Protein AF-0000000081800412 (afdb_homodimer)

Nearest PDB structures (foldseek):
  5f6z-assembly1_D  TM=9.166E-01  e=3.872E-12  Sander vitreus
  5ez2-assembly1_A  TM=9.003E-01  e=2.531E-12  Sander vitreus
  1gka-assembly1_B  TM=9.012E-01  e=3.301E-12  Homarus gammarus
  7o2y-assembly1_AAA  TM=8.993E-01  e=5.326E-12  Sander vitreus
  7yx1-assembly1_A  TM=9.149E-01  e=6.947E-12  Sander

pLDDT: mean 88.37, std 19.04, range [24.28, 98.94]

Sequence (368 aa):
MKWSVLVLLGLLAAAKAEITAGICPEWTNVETFDIPSYLGRWYEMARLPVAFELGISCVTVDYGPLSDTMITVTNNGDLGNGIVTVEGTGTATNVTGQLMINLNGEDVGLYNVIDTDYVTYACVYTCEQLGDLKDETAWAFSRTTSYDPETRDKVEAAYTKFGIDVTKFHITPQGGDCVYAPLPMKWSVLVLLGLLAAAKAEITAGICPEWTNVETFDIPSYLGRWYEMARLPVAFELGISCVTVDYGPLSDTMITVTNNGDLGNGIVTVEGTGTATNVTGQLMINLNGEDVGLYNVIDTDYVTYACVYTCEQLGDLKDETAWAFSRTTSYDPETRDKVEAAYTKFGIDVTKFHITPQGGDCVYAPLP

Organism: Hyalella azteca (NCBI:txid294128)

Structure (mmCIF, N/CA/C/O backbone):
data_AF-0000000081800412-model_v1
#
loop_
_entity.id
_entity.type
_entity.pdbx_description
1 polymer 'Apolipoprotein D-like'
#
loop_
_atom_site.group_PDB
_atom_site.id
_atom_site.type_symbol
_atom_site.label_atom_id
_atom_site.label_alt_id
_atom_site.label_comp_id
_atom_site.label_asym_id
_atom_site.label_entity_id
_atom_site.label_seq_id
_atom_site.pdbx_PDB_ins_code
_atom_site.Cartn_x
_atom_site.Cartn_y
_atom_site.Cartn_z
_atom_site.occupancy
_atom_site.B_iso_or_equiv
_atom_site.auth_seq_id
_atom_site.auth_comp_id
_atom_site.auth_asym_id
_atom_site.auth_atom_id
_atom_site.pdbx_PDB_model_num
ATOM 1 N N . MET A 1 1 ? -27.609 -23.125 34.781 1 27.45 1 MET A N 1
ATOM 2 C CA . MET A 1 1 ? -26.266 -22.578 34.812 1 27.45 1 MET A CA 1
ATOM 3 C C . MET A 1 1 ? -25.781 -22.234 33.438 1 27.45 1 MET A C 1
ATOM 5 O O . MET A 1 1 ? -25.422 -23.109 32.656 1 27.45 1 MET A O 1
ATOM 9 N N . LYS A 1 2 ? -26.516 -21.281 32.656 1 33.69 2 LYS A N 1
ATOM 10 C CA . LYS A 1 2 ? -26.594 -20.812 31.281 1 33.69 2 LYS A CA 1
ATOM 11 C C . LYS A 1 2 ? -25.25 -20.219 30.828 1 33.69 2 LYS A C 1
ATOM 13 O O . LYS A 1 2 ? -24.875 -19.125 31.25 1 33.69 2 LYS A O 1
ATOM 18 N N . TRP A 1 3 ? -24.125 -21.109 30.797 1 31 3 TRP A N 1
ATOM 19 C CA . TRP A 1 3 ? -22.766 -20.672 30.5 1 31 3 TRP A CA 1
ATOM 20 C C . TRP A 1 3 ? -22.719 -19.953 29.141 1 31 3 TRP A C 1
ATOM 22 O O . TRP A 1 3 ? -23.062 -20.547 28.109 1 31 3 TRP A O 1
ATOM 32 N N . SER A 1 4 ? -22.984 -18.672 29.125 1 28.88 4 SER A N 1
ATOM 33 C CA . SER A 1 4 ? -22.953 -17.781 27.969 1 28.88 4 SER A CA 1
ATOM 34 C C . SER A 1 4 ? -21.578 -17.797 27.297 1 28.88 4 SER A C 1
ATOM 36 O O . SER A 1 4 ? -20.578 -17.438 27.906 1 28.88 4 SER A O 1
ATOM 38 N N . VAL A 1 5 ? -21.312 -18.781 26.406 1 26.22 5 VAL A N 1
ATOM 39 C CA . VAL A 1 5 ? -20.125 -18.875 25.578 1 26.22 5 VAL A CA 1
ATOM 40 C C . VAL A 1 5 ? -19.922 -17.562 24.812 1 26.22 5 VAL A C 1
ATOM 42 O O . VAL A 1 5 ? -20.75 -17.203 23.969 1 26.22 5 VAL A O 1
ATOM 45 N N . LEU A 1 6 ? -19.422 -16.547 25.5 1 25.14 6 LEU A N 1
ATOM 46 C CA . LEU A 1 6 ? -19 -15.32 24.828 1 25.14 6 LEU A CA 1
ATOM 47 C C . LEU A 1 6 ? -17.984 -15.633 23.719 1 25.14 6 LEU A C 1
ATOM 49 O O . LEU A 1 6 ? -16.875 -16.078 24 1 25.14 6 LEU A O 1
ATOM 53 N N . VAL A 1 7 ? -18.406 -16.125 22.609 1 24.94 7 VAL A N 1
ATOM 54 C CA . VAL A 1 7 ? -17.594 -16.297 21.406 1 24.94 7 VAL A CA 1
ATOM 55 C C . VAL A 1 7 ? -16.922 -14.984 21.047 1 24.94 7 VAL A C 1
ATOM 57 O O . VAL A 1 7 ? -17.578 -14.023 20.656 1 24.94 7 VAL A O 1
ATOM 60 N N . LEU A 1 8 ? -15.906 -14.586 21.797 1 24.47 8 LEU A N 1
ATOM 61 C CA . LEU A 1 8 ? -15.023 -13.492 21.406 1 24.47 8 LEU A CA 1
ATOM 62 C C . LEU A 1 8 ? -14.453 -13.742 20 1 24.47 8 LEU A C 1
ATOM 64 O O . LEU A 1 8 ? -13.617 -14.625 19.812 1 24.47 8 LEU A O 1
ATOM 68 N N . LEU A 1 9 ? -15.297 -13.688 19.016 1 26.19 9 LEU A N 1
ATOM 69 C CA . LEU A 1 9 ? -14.836 -13.641 17.625 1 26.19 9 LEU A CA 1
ATOM 70 C C . LEU A 1 9 ? -13.688 -12.656 17.469 1 26.19 9 LEU A C 1
ATOM 72 O O . LEU A 1 9 ? -13.875 -11.445 17.625 1 26.19 9 LEU A O 1
ATOM 76 N N . GLY A 1 10 ? -12.57 -12.984 17.938 1 25.86 10 GLY A N 1
ATOM 77 C CA . GLY A 1 10 ? -11.336 -12.25 17.688 1 25.86 10 GLY A CA 1
ATOM 78 C C . GLY A 1 10 ? -11.227 -11.75 16.25 1 25.86 10 GLY A C 1
ATOM 79 O O . GLY A 1 10 ? -11.266 -12.539 15.312 1 25.86 10 GLY A O 1
ATOM 80 N N . LEU A 1 11 ? -11.789 -10.602 15.961 1 28.7 11 LEU A N 1
ATOM 81 C CA . LEU A 1 11 ? -11.625 -9.805 14.75 1 28.7 11 LEU A CA 1
ATOM 82 C C . LEU A 1 11 ? -10.164 -9.758 14.32 1 28.7 11 LEU A C 1
ATOM 84 O O . LEU A 1 11 ? -9.328 -9.172 15.016 1 28.7 11 LEU A O 1
ATOM 88 N N . LEU A 1 12 ? -9.656 -10.789 13.906 1 29.08 12 LEU A N 1
ATOM 89 C CA . LEU A 1 12 ? -8.383 -10.734 13.203 1 29.08 12 LEU A CA 1
ATOM 90 C C . LEU A 1 12 ? -8.289 -9.484 12.344 1 29.08 12 LEU A C 1
ATOM 92 O O . LEU A 1 12 ? -9.023 -9.344 11.367 1 29.08 12 LEU A O 1
ATOM 96 N N . ALA A 1 13 ? -8.039 -8.312 12.969 1 31.7 13 ALA A N 1
ATOM 97 C CA . ALA A 1 13 ? -7.766 -6.996 12.406 1 31.7 13 ALA A CA 1
ATOM 98 C C . ALA A 1 13 ? -6.672 -7.07 11.344 1 31.7 13 ALA A C 1
ATOM 100 O O . ALA A 1 13 ? -5.492 -7.23 11.672 1 31.7 13 ALA A O 1
ATOM 101 N N . ALA A 1 14 ? -6.766 -7.828 10.312 1 34.88 14 ALA A N 1
ATOM 102 C CA . ALA A 1 14 ? -5.891 -7.582 9.172 1 34.88 14 ALA A CA 1
ATOM 103 C C . ALA A 1 14 ? -5.637 -6.09 8.984 1 34.88 14 ALA A C 1
ATOM 105 O O . ALA A 1 14 ? -6.578 -5.293 8.945 1 34.88 14 ALA A O 1
ATOM 106 N N . ALA A 1 15 ? -4.527 -5.59 9.352 1 41.09 15 ALA A N 1
ATOM 107 C CA . ALA A 1 15 ? -4.016 -4.223 9.32 1 41.09 15 ALA A CA 1
ATOM 108 C C . ALA A 1 15 ? -4.293 -3.562 7.973 1 41.09 15 ALA A C 1
ATOM 110 O O . ALA A 1 15 ? -3.406 -3.479 7.117 1 41.09 15 ALA A O 1
ATOM 111 N N . LYS A 1 16 ? -5.191 -4.105 7.09 1 45.03 16 LYS A N 1
ATOM 112 C CA . LYS A 1 16 ? -5.559 -3.43 5.848 1 45.03 16 LYS A CA 1
ATOM 113 C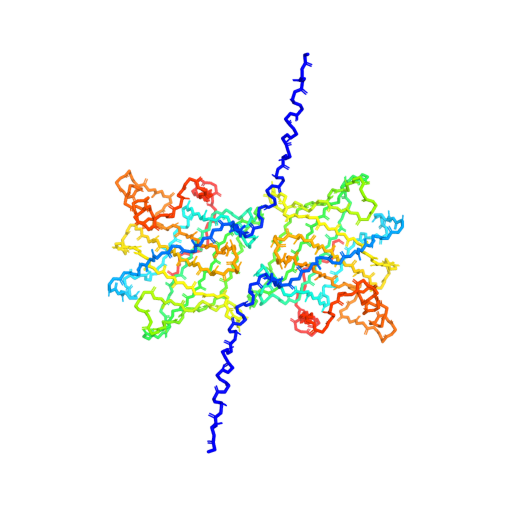 C . LYS A 1 16 ? -5.867 -1.955 6.094 1 45.03 16 LYS A C 1
ATOM 115 O O . LYS A 1 16 ? -6.109 -1.548 7.23 1 45.03 16 LYS A O 1
ATOM 120 N N . ALA A 1 17 ? -5.816 -1.168 5.082 1 53.44 17 ALA A N 1
ATOM 121 C CA . ALA A 1 17 ? -6.453 0.147 5.078 1 53.44 17 ALA A CA 1
ATOM 122 C C . ALA A 1 17 ? -7.664 0.174 6.008 1 53.44 17 ALA A C 1
ATOM 124 O O . ALA A 1 17 ? -8.461 -0.768 6.031 1 53.44 17 ALA A O 1
ATOM 125 N N . GLU A 1 18 ? -7.633 0.922 7.133 1 65.75 18 GLU A N 1
ATOM 126 C CA . GLU A 1 18 ? -8.703 0.83 8.125 1 65.75 18 GLU A CA 1
ATOM 127 C C . GLU A 1 18 ? -10.039 1.262 7.531 1 65.75 18 GLU A C 1
ATOM 129 O O . GLU A 1 18 ? -10.391 2.443 7.566 1 65.75 18 GLU A O 1
ATOM 134 N N . ILE A 1 19 ? -10.445 0.534 6.535 1 80.44 19 ILE A N 1
ATOM 135 C CA . ILE A 1 19 ? -11.859 0.677 6.215 1 80.44 19 ILE A CA 1
ATOM 136 C C . ILE A 1 19 ? -12.711 0.251 7.41 1 80.44 19 ILE A C 1
ATOM 138 O O . ILE A 1 19 ? -12.57 -0.864 7.914 1 80.44 19 ILE A O 1
ATOM 142 N N . THR A 1 20 ? -13.406 1.158 7.938 1 87.5 20 THR A N 1
ATOM 143 C CA . THR A 1 20 ? -14.195 0.91 9.141 1 87.5 20 THR A CA 1
ATOM 144 C C . THR A 1 20 ? -15.656 1.312 8.914 1 87.5 20 THR A C 1
ATOM 146 O O . THR A 1 20 ? -15.969 2.035 7.969 1 87.5 20 THR A O 1
ATOM 149 N N . ALA A 1 21 ? -16.531 0.748 9.742 1 89.19 21 ALA A N 1
ATOM 150 C CA . ALA A 1 21 ? -17.922 1.154 9.688 1 89.19 21 ALA A CA 1
ATOM 151 C C . ALA A 1 21 ? -18.094 2.611 10.109 1 89.19 21 ALA A C 1
ATOM 153 O O . ALA A 1 21 ? -17.375 3.094 10.992 1 89.19 21 ALA A O 1
ATOM 154 N N . GLY A 1 22 ? -18.984 3.238 9.438 1 93.38 22 GLY A N 1
ATOM 155 C CA . GLY A 1 22 ? -19.312 4.594 9.852 1 93.38 22 GLY A CA 1
ATOM 156 C C . GLY A 1 22 ? -19.375 5.57 8.688 1 93.38 22 GLY A C 1
ATOM 157 O O . GLY A 1 22 ? -19.25 5.172 7.531 1 93.38 22 GLY A O 1
ATOM 158 N N . ILE A 1 23 ? -19.641 6.836 9.031 1 95.5 23 ILE A N 1
ATOM 159 C CA . ILE A 1 23 ? -19.766 7.922 8.07 1 95.5 23 ILE A CA 1
ATOM 160 C C . ILE A 1 23 ? -18.562 8.867 8.203 1 95.5 23 ILE A C 1
ATOM 162 O O . ILE A 1 23 ? -18.141 9.18 9.32 1 95.5 23 ILE A O 1
ATOM 166 N N . CYS A 1 24 ? -18.016 9.258 7.102 1 97.31 24 CYS A N 1
ATOM 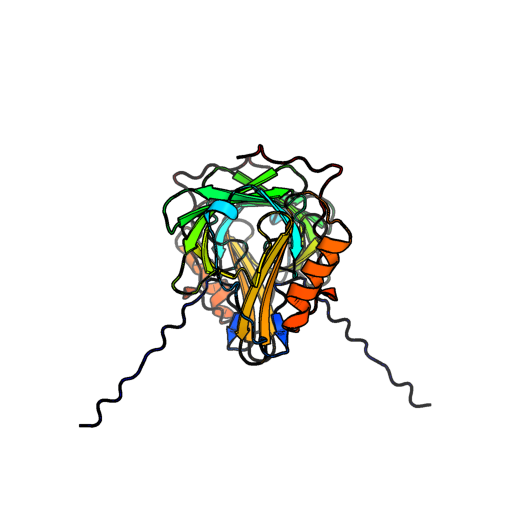167 C CA . CYS A 1 24 ? -16.938 10.242 7.133 1 97.31 24 CYS A CA 1
ATOM 168 C C . CYS A 1 24 ? -17.359 11.484 7.91 1 97.31 24 CYS A C 1
ATOM 170 O O . CYS A 1 24 ? -18.484 11.977 7.738 1 97.31 24 CYS A O 1
ATOM 172 N N . PRO A 1 25 ? -16.484 11.961 8.75 1 97.56 25 PRO A N 1
ATOM 173 C CA . PRO A 1 25 ? -16.812 13.234 9.398 1 97.56 25 PRO A CA 1
ATOM 174 C C . PRO A 1 25 ? -16.734 14.422 8.438 1 97.56 25 PRO A C 1
ATOM 176 O O . PRO A 1 25 ? -16.156 14.312 7.359 1 97.56 25 PRO A O 1
ATOM 179 N N . GLU A 1 26 ? -17.438 15.477 8.883 1 97.62 26 GLU A N 1
ATOM 180 C CA . GLU A 1 26 ? -17.156 16.75 8.227 1 97.62 26 GLU A CA 1
ATOM 181 C C . GLU A 1 26 ? -15.844 17.344 8.727 1 97.62 26 GLU A C 1
ATOM 183 O O . GLU A 1 26 ? -15.547 17.297 9.922 1 97.62 26 GLU A O 1
ATOM 188 N N . TRP A 1 27 ? -15.055 17.781 7.766 1 98.38 27 TRP A N 1
ATOM 189 C CA . TRP A 1 27 ? -13.82 18.469 8.141 1 98.38 27 TRP A CA 1
ATOM 190 C C . TRP A 1 27 ? -13.562 19.672 7.238 1 98.38 27 TRP A C 1
ATOM 192 O O . TRP A 1 27 ? -14.227 19.828 6.211 1 98.38 27 TRP A O 1
ATOM 202 N N . THR A 1 28 ? -12.711 20.531 7.652 1 98.38 28 THR A N 1
ATOM 203 C CA . THR A 1 28 ? -12.258 21.641 6.832 1 98.38 28 THR A CA 1
ATOM 204 C C . THR A 1 28 ? -10.734 21.656 6.742 1 98.38 28 THR A C 1
ATOM 206 O O . THR A 1 28 ? -10.047 21.219 7.664 1 98.38 28 THR A O 1
ATOM 209 N N . ASN A 1 29 ? -10.258 22.125 5.621 1 98.75 29 ASN A N 1
ATOM 210 C CA . ASN A 1 29 ? -8.836 22.406 5.469 1 98.75 29 ASN A CA 1
ATOM 211 C C . ASN A 1 29 ? -8.453 23.734 6.113 1 98.75 29 ASN A C 1
ATOM 213 O O . ASN A 1 29 ? -9.312 24.469 6.586 1 98.75 29 ASN A O 1
ATOM 217 N N . VAL A 1 30 ? -7.156 23.953 6.188 1 98.62 30 VAL A N 1
ATOM 218 C CA . VAL A 1 30 ? -6.668 25.266 6.598 1 98.62 30 VAL A CA 1
ATOM 219 C C . VAL A 1 30 ? -7.32 26.344 5.738 1 98.62 30 VAL A C 1
ATOM 221 O O . VAL A 1 30 ? -7.617 26.125 4.562 1 98.62 30 VAL A O 1
ATOM 224 N N . GLU A 1 31 ? -7.508 27.531 6.285 1 96.94 31 GLU A N 1
ATOM 225 C CA . GLU A 1 31 ? -8.148 28.641 5.582 1 96.94 31 GLU A CA 1
ATOM 226 C C . GLU A 1 31 ? -7.25 29.188 4.48 1 96.94 31 GLU A C 1
ATOM 228 O O . GLU A 1 31 ? -7.738 29.625 3.438 1 96.94 31 GLU A O 1
ATOM 233 N N . THR A 1 32 ? -6.031 29.203 4.789 1 96.94 32 THR A N 1
ATOM 234 C CA . THR A 1 32 ? -4.988 29.594 3.844 1 96.94 32 THR A CA 1
ATOM 235 C C . THR A 1 32 ? -3.873 28.547 3.816 1 96.94 32 THR A C 1
ATOM 237 O O . THR A 1 32 ? -3.568 27.938 4.84 1 96.94 32 THR A O 1
ATOM 240 N N . PHE A 1 33 ? -3.361 28.406 2.625 1 97.5 33 PHE A N 1
ATOM 241 C CA . PHE A 1 33 ? -2.26 27.453 2.492 1 97.5 33 PHE A CA 1
ATOM 242 C C . PHE A 1 33 ? -1.081 28.094 1.77 1 97.5 33 PHE A C 1
ATOM 244 O O . PHE A 1 33 ? -1.184 28.453 0.592 1 97.5 33 PHE A O 1
ATOM 251 N N . ASP A 1 34 ? -0.043 28.188 2.477 1 97 34 ASP A N 1
ATOM 252 C CA . ASP A 1 34 ? 1.185 28.781 1.953 1 97 34 ASP A CA 1
ATOM 253 C C . ASP A 1 34 ? 2.18 27.703 1.537 1 97 34 ASP A C 1
ATOM 255 O O . ASP A 1 34 ? 2.963 27.219 2.359 1 97 34 ASP A O 1
ATOM 259 N N . ILE A 1 35 ? 2.271 27.391 0.257 1 97 35 ILE A N 1
ATOM 260 C CA . ILE A 1 35 ? 3.068 26.281 -0.251 1 97 35 ILE A CA 1
ATOM 261 C C . ILE A 1 35 ? 4.543 26.516 0.073 1 97 35 ILE A C 1
ATOM 263 O O . ILE A 1 35 ? 5.211 25.625 0.611 1 97 35 ILE A O 1
ATOM 267 N N . PRO A 1 36 ? 5.055 27.688 -0.11 1 97 36 PRO A N 1
ATOM 268 C CA . PRO A 1 36 ? 6.473 27.891 0.192 1 97 36 PRO A CA 1
ATOM 269 C C . PRO A 1 36 ? 6.82 27.562 1.644 1 97 36 PRO A C 1
ATOM 271 O O . PRO A 1 36 ? 7.852 26.938 1.91 1 97 36 PRO A O 1
ATOM 274 N N . SER A 1 37 ? 5.984 27.953 2.57 1 97.75 37 SER A N 1
ATOM 275 C CA . SER A 1 37 ? 6.25 27.688 3.98 1 97.75 37 SER A CA 1
ATOM 276 C C . SER A 1 37 ? 6.105 26.219 4.309 1 97.75 37 SER A C 1
ATOM 278 O O . SER A 1 37 ? 6.57 25.75 5.352 1 97.75 37 SER A O 1
ATOM 280 N N . TYR A 1 38 ? 5.422 25.5 3.432 1 98.19 38 TYR A N 1
ATOM 281 C CA . TYR A 1 38 ? 5.133 24.078 3.66 1 98.19 38 TYR A CA 1
ATOM 282 C C . TYR A 1 38 ? 6.266 23.203 3.148 1 98.19 38 TYR A C 1
ATOM 284 O O . TYR A 1 38 ? 6.391 22.047 3.549 1 98.19 38 TYR A O 1
ATOM 292 N N . LEU A 1 39 ? 7.133 23.703 2.287 1 98.31 39 LEU A N 1
ATOM 293 C CA . LEU A 1 39 ? 8.211 22.953 1.659 1 98.31 39 LEU A CA 1
ATOM 294 C C . LEU A 1 39 ? 9.234 22.5 2.697 1 98.31 39 LEU A C 1
ATOM 296 O O . LEU A 1 39 ? 9.227 22.984 3.832 1 98.31 39 LEU A O 1
ATOM 300 N N . GLY A 1 40 ? 10.055 21.578 2.252 1 98.38 40 GLY A N 1
ATOM 301 C CA . GLY A 1 40 ? 11.055 21 3.133 1 98.38 40 GLY A CA 1
ATOM 302 C C . GLY A 1 40 ? 10.672 19.625 3.666 1 98.38 40 GLY A C 1
ATOM 303 O O . GLY A 1 40 ? 9.742 19 3.154 1 98.38 40 GLY A O 1
ATOM 304 N N . ARG A 1 41 ? 11.445 19.125 4.629 1 98.62 41 ARG A N 1
ATOM 305 C CA . ARG A 1 41 ? 11.25 17.781 5.16 1 98.62 41 ARG A CA 1
ATOM 306 C C . ARG A 1 41 ? 10.242 17.797 6.305 1 98.62 41 ARG A C 1
ATOM 308 O O . ARG A 1 41 ? 10.297 18.656 7.184 1 98.62 41 ARG A O 1
ATOM 315 N N . TRP A 1 42 ? 9.422 16.859 6.266 1 98.81 42 TRP A N 1
ATOM 316 C CA . TRP A 1 42 ? 8.547 16.5 7.371 1 98.81 42 TRP A CA 1
ATOM 317 C C . TRP A 1 42 ? 8.812 15.062 7.82 1 98.81 42 TRP A C 1
ATOM 319 O O . TRP A 1 42 ? 8.961 14.164 6.988 1 98.81 42 TRP A O 1
ATOM 329 N N . TYR A 1 43 ? 8.891 14.859 9.125 1 98.69 43 TYR A N 1
ATOM 330 C CA . TYR A 1 43 ? 8.938 13.523 9.719 1 98.69 43 TYR A CA 1
ATOM 331 C C . TYR A 1 43 ? 7.535 13.039 10.07 1 98.69 43 TYR A C 1
ATOM 333 O O . TYR A 1 43 ? 6.77 13.742 10.734 1 98.69 43 TYR A O 1
ATOM 341 N N . GLU A 1 44 ? 7.227 11.836 9.562 1 98.69 44 GLU A N 1
ATOM 342 C CA . GLU A 1 44 ? 5.945 11.25 9.953 1 98.69 44 GLU A CA 1
ATOM 343 C C . GLU A 1 44 ? 5.977 10.773 11.398 1 98.69 44 GLU A C 1
ATOM 345 O O . GLU A 1 44 ? 6.77 9.898 11.758 1 98.69 44 GLU A O 1
ATOM 350 N N . MET A 1 45 ? 5.059 11.32 12.195 1 98.56 45 MET A N 1
ATOM 351 C CA . MET A 1 45 ? 5.043 10.969 13.617 1 98.56 45 MET A CA 1
ATOM 352 C C . MET A 1 45 ? 4.016 9.875 13.898 1 98.56 45 MET A C 1
ATOM 354 O O . MET A 1 45 ? 4.215 9.039 14.781 1 98.56 45 MET A O 1
ATOM 358 N N . ALA A 1 46 ? 2.988 9.961 13.211 1 97.94 46 ALA A N 1
ATOM 359 C CA . ALA A 1 46 ? 1.897 9 13.383 1 97.94 46 ALA A CA 1
ATOM 360 C C . ALA A 1 46 ? 0.984 8.977 12.164 1 97.94 46 ALA A C 1
ATOM 362 O O . ALA A 1 46 ? 0.988 9.914 11.359 1 97.94 46 ALA A O 1
ATOM 363 N N . ARG A 1 47 ? 0.226 7.891 12.055 1 96.69 47 ARG A N 1
ATOM 364 C CA . ARG A 1 47 ? -0.753 7.75 10.977 1 96.69 47 ARG A CA 1
ATOM 365 C C . ARG A 1 47 ? -1.895 6.828 11.398 1 96.69 47 ARG A C 1
ATOM 367 O O . ARG A 1 47 ? -1.728 5.984 12.281 1 96.69 47 ARG A O 1
ATOM 374 N N . LEU A 1 48 ? -3.047 7.062 10.75 1 94.88 48 LEU A N 1
ATOM 375 C CA . LEU A 1 48 ? -3.963 5.93 10.719 1 94.88 48 LEU A CA 1
ATOM 376 C C . LEU A 1 48 ? -3.377 4.773 9.914 1 94.88 48 LEU A C 1
ATOM 378 O O . LEU A 1 48 ? -2.764 4.988 8.867 1 94.88 48 LEU A O 1
ATOM 382 N N . PRO A 1 49 ? -3.568 3.521 10.398 1 88.44 49 PRO A N 1
ATOM 383 C CA . PRO A 1 49 ? -2.961 2.396 9.68 1 88.44 49 PRO A CA 1
ATOM 384 C C . PRO A 1 49 ? -3.412 2.307 8.227 1 88.44 49 PRO A C 1
ATOM 386 O O . PRO A 1 49 ? -4.605 2.432 7.938 1 88.44 49 PRO A O 1
ATOM 389 N N . VAL A 1 50 ? -2.412 2.148 7.328 1 86 50 VAL A N 1
ATOM 390 C CA . VAL A 1 50 ? -2.645 1.904 5.91 1 86 50 VAL A CA 1
ATOM 391 C C . VAL A 1 50 ? -1.809 0.713 5.445 1 86 50 VAL A C 1
ATOM 393 O O . VAL A 1 50 ? -0.678 0.526 5.902 1 86 50 VAL A O 1
ATOM 396 N N . ALA A 1 51 ? -2.32 -0.008 4.477 1 78.56 51 ALA A N 1
ATOM 397 C CA . ALA A 1 51 ? -1.669 -1.233 4.023 1 78.56 51 ALA A CA 1
ATOM 398 C C . ALA A 1 51 ? -0.325 -0.929 3.367 1 78.56 51 ALA A C 1
ATOM 400 O O . ALA A 1 51 ? 0.618 -1.718 3.475 1 78.56 51 ALA A O 1
ATOM 401 N N . PHE A 1 52 ? -0.154 0.259 2.758 1 83 52 PHE A N 1
ATOM 402 C CA . PHE A 1 52 ? 1.019 0.546 1.94 1 83 52 PHE A CA 1
ATOM 403 C C . PHE A 1 52 ? 2.168 1.057 2.801 1 83 52 PHE A C 1
ATOM 405 O O . PHE A 1 52 ? 3.281 1.246 2.311 1 83 52 PHE A O 1
ATOM 412 N N . GLU A 1 53 ? 1.938 1.23 4.07 1 88.06 53 GLU A N 1
ATOM 413 C CA . GLU A 1 53 ? 3.014 1.709 4.934 1 88.06 53 GLU A CA 1
ATOM 414 C C . GLU A 1 53 ? 3.242 0.761 6.109 1 88.06 53 GLU A C 1
ATOM 416 O O . GLU A 1 53 ? 3.906 1.121 7.082 1 88.06 53 GLU A O 1
ATOM 421 N N . LEU A 1 54 ? 2.676 -0.432 5.996 1 81.06 54 LEU A N 1
ATOM 422 C CA . LEU A 1 54 ? 2.844 -1.411 7.066 1 81.06 54 LEU A CA 1
ATOM 423 C C . LEU A 1 54 ? 4.312 -1.771 7.246 1 81.06 54 LEU A C 1
ATOM 425 O O . LEU A 1 54 ? 5.008 -2.068 6.273 1 81.06 54 LEU A O 1
ATOM 429 N N . GLY A 1 55 ? 4.734 -1.62 8.508 1 80.81 55 GLY A N 1
ATOM 430 C CA . GLY A 1 55 ? 6.078 -2.062 8.852 1 80.81 55 GLY A CA 1
ATOM 431 C C . GLY A 1 55 ? 7.148 -1.059 8.477 1 80.81 55 GLY A C 1
ATOM 432 O O . GLY A 1 55 ? 8.344 -1.331 8.625 1 80.81 55 GLY A O 1
ATOM 433 N N . ILE A 1 56 ? 6.766 0.076 7.973 1 87.06 56 ILE A N 1
ATOM 434 C CA . ILE A 1 56 ? 7.754 1.055 7.527 1 87.06 56 ILE A CA 1
ATOM 435 C C . ILE A 1 56 ? 8.102 1.997 8.68 1 87.06 56 ILE A C 1
ATOM 437 O O . ILE A 1 56 ? 7.211 2.498 9.367 1 87.06 56 ILE A O 1
ATOM 441 N N . SER A 1 57 ? 9.359 2.166 8.945 1 91.56 57 SER A N 1
ATOM 442 C CA . SER A 1 57 ? 9.883 3.068 9.969 1 91.56 57 SER A CA 1
ATOM 443 C C . SER A 1 57 ? 10.68 4.211 9.344 1 91.56 57 SER A C 1
ATOM 445 O O . SER A 1 57 ? 10.898 4.23 8.133 1 91.56 57 SER A O 1
ATOM 447 N N . CYS A 1 58 ? 11.031 5.211 10.18 1 96.81 58 CYS A N 1
ATOM 448 C CA . CYS A 1 58 ? 11.906 6.305 9.781 1 96.81 58 CYS A CA 1
ATOM 449 C C . CYS A 1 58 ? 11.328 7.055 8.578 1 96.81 58 CYS A C 1
ATOM 451 O O . CYS A 1 58 ? 12.062 7.438 7.672 1 96.81 58 CYS A O 1
ATOM 453 N N . VAL A 1 59 ? 10.023 7.227 8.547 1 96.56 59 VAL A N 1
ATOM 454 C CA . VAL A 1 59 ? 9.328 7.773 7.387 1 96.56 59 VAL A CA 1
ATOM 455 C C . VAL A 1 59 ? 9.492 9.289 7.352 1 96.56 59 VAL A C 1
ATOM 457 O O . VAL A 1 59 ? 9.273 9.969 8.359 1 96.56 59 VAL A O 1
ATOM 460 N N . THR A 1 60 ? 9.938 9.797 6.242 1 98.06 60 THR A N 1
ATOM 461 C CA . THR A 1 60 ? 9.977 11.227 5.965 1 98.06 60 THR A CA 1
ATOM 462 C C . THR A 1 60 ? 9.32 11.539 4.625 1 98.06 60 THR A C 1
ATOM 464 O O . THR A 1 60 ? 9.211 10.664 3.766 1 98.06 60 THR A O 1
ATOM 467 N N . VAL A 1 61 ? 8.906 12.766 4.5 1 97.94 61 VAL A N 1
ATOM 468 C CA . VAL A 1 61 ? 8.5 13.305 3.203 1 97.94 61 VAL A CA 1
ATOM 469 C C . VAL A 1 61 ? 9.18 14.648 2.959 1 97.94 61 VAL A C 1
ATOM 471 O O . VAL A 1 61 ? 9.148 15.531 3.82 1 97.94 61 VAL A O 1
ATOM 474 N N . ASP A 1 62 ? 9.781 14.75 1.864 1 98.25 62 ASP A N 1
ATOM 475 C CA . ASP A 1 62 ? 10.406 16 1.439 1 98.25 62 ASP A CA 1
ATOM 476 C C . ASP A 1 62 ? 9.609 16.656 0.317 1 98.25 62 ASP A C 1
ATOM 478 O O . ASP A 1 62 ? 9.445 16.078 -0.757 1 98.25 62 ASP A O 1
ATOM 482 N N . TYR A 1 63 ? 9.172 17.812 0.609 1 98.31 63 TYR A N 1
ATOM 483 C CA . TYR A 1 63 ? 8.492 18.609 -0.411 1 98.31 63 TYR A CA 1
ATOM 484 C C . TYR A 1 63 ? 9.438 19.656 -1.002 1 98.31 63 TYR A C 1
ATOM 486 O O . TYR A 1 63 ? 10.117 20.375 -0.267 1 98.31 63 TYR A O 1
ATOM 494 N N . GLY A 1 64 ? 9.477 19.656 -2.3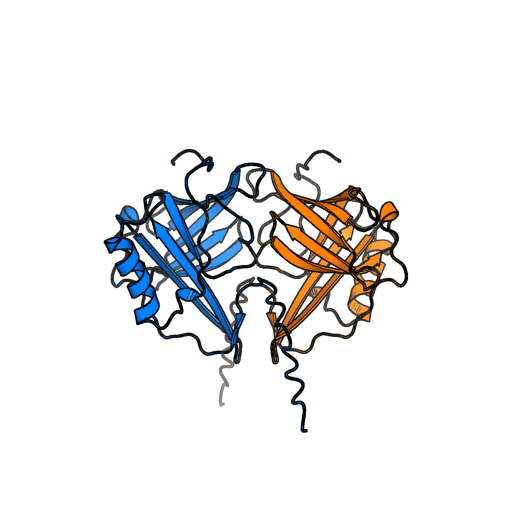12 1 98.19 64 GLY A N 1
ATOM 495 C CA . GLY A 1 64 ? 10.273 20.641 -3.027 1 98.19 64 GLY A CA 1
ATOM 496 C C . GLY A 1 64 ? 9.477 21.453 -4.031 1 98.19 64 GLY A C 1
ATOM 497 O O . GLY A 1 64 ? 8.367 21.062 -4.41 1 98.19 64 GLY A O 1
ATOM 498 N N . PRO A 1 65 ? 10.109 22.578 -4.477 1 97.38 65 PRO A N 1
ATOM 499 C CA . PRO A 1 65 ? 9.406 23.422 -5.449 1 97.38 65 PRO A CA 1
ATOM 500 C C . PRO A 1 65 ? 9.43 22.844 -6.855 1 97.38 65 PRO A C 1
ATOM 502 O O . PRO A 1 65 ? 10.422 22.219 -7.258 1 97.38 65 PRO A O 1
ATOM 505 N N . LEU A 1 66 ? 8.328 22.953 -7.578 1 97.5 66 LEU A N 1
ATOM 506 C CA . LEU A 1 66 ? 8.25 22.578 -8.984 1 97.5 66 LEU A CA 1
ATOM 507 C C . LEU A 1 66 ? 7.602 23.703 -9.805 1 97.5 66 LEU A C 1
ATOM 509 O O . LEU A 1 66 ? 8.141 24.109 -10.828 1 97.5 66 LEU A O 1
ATOM 513 N N . SER A 1 67 ? 6.48 24.219 -9.438 1 97.06 67 SER A N 1
ATOM 514 C CA . SER A 1 67 ? 5.777 25.391 -9.969 1 97.06 67 SER A CA 1
ATOM 515 C C . SER A 1 67 ? 4.945 26.062 -8.883 1 97.06 67 SER A C 1
ATOM 517 O O . SER A 1 67 ? 5.062 25.734 -7.699 1 97.06 67 SER A O 1
ATOM 519 N N . ASP A 1 68 ? 4.129 27.031 -9.328 1 95 68 ASP A N 1
ATOM 520 C CA . ASP A 1 68 ? 3.295 27.734 -8.352 1 95 68 ASP A CA 1
ATOM 521 C C . ASP A 1 68 ? 2.229 26.812 -7.773 1 95 68 ASP A C 1
ATOM 523 O O . ASP A 1 68 ? 1.75 27.016 -6.656 1 95 68 ASP A O 1
ATOM 527 N N . THR A 1 69 ? 1.896 25.797 -8.523 1 95.44 69 THR A N 1
ATOM 528 C CA . THR A 1 69 ? 0.777 24.969 -8.086 1 95.44 69 THR A CA 1
ATOM 529 C C . THR A 1 69 ? 1.214 23.516 -7.922 1 95.44 69 THR A C 1
ATOM 531 O O . THR A 1 69 ? 0.394 22.656 -7.617 1 95.44 69 THR A O 1
ATOM 534 N N . MET A 1 70 ? 2.508 23.297 -8.18 1 97.75 70 MET A N 1
ATOM 535 C CA . MET A 1 70 ? 2.988 21.922 -8.102 1 97.75 70 MET A CA 1
ATOM 536 C C . MET A 1 70 ? 4.238 21.828 -7.23 1 97.75 70 MET A C 1
ATOM 538 O O . MET A 1 70 ? 5.07 22.734 -7.234 1 97.75 70 MET A O 1
ATOM 542 N N . ILE A 1 71 ? 4.363 20.75 -6.516 1 98.5 71 ILE A N 1
ATOM 543 C CA . ILE A 1 71 ? 5.539 20.484 -5.699 1 98.5 71 ILE A CA 1
ATOM 544 C C . ILE A 1 71 ? 6.066 19.094 -5.988 1 98.5 71 ILE A C 1
ATOM 546 O O . ILE A 1 71 ? 5.324 18.219 -6.469 1 98.5 71 ILE A O 1
ATOM 550 N N . THR A 1 72 ? 7.367 18.891 -5.793 1 97.5 72 THR A N 1
ATOM 551 C CA . THR A 1 72 ? 7.898 17.531 -5.777 1 97.5 72 THR A CA 1
ATOM 552 C C . THR A 1 72 ? 7.652 16.875 -4.422 1 97.5 72 THR A C 1
ATOM 554 O O . THR A 1 72 ? 7.633 17.547 -3.391 1 97.5 72 THR A O 1
ATOM 557 N N . VAL A 1 73 ? 7.371 15.609 -4.445 1 96.19 73 VAL A N 1
ATOM 558 C CA . VAL A 1 73 ? 7.168 14.805 -3.248 1 96.19 73 VAL A CA 1
ATOM 559 C C . VAL A 1 73 ? 8.156 13.633 -3.236 1 96.19 73 VAL A C 1
ATOM 561 O O . VAL A 1 73 ? 8.133 12.789 -4.129 1 96.19 73 VAL A O 1
ATOM 564 N N . THR A 1 74 ? 9.031 13.586 -2.268 1 94.69 74 THR A N 1
ATOM 565 C CA . THR A 1 74 ? 9.961 12.477 -2.082 1 94.69 74 THR A CA 1
ATOM 566 C C . THR A 1 74 ? 9.719 11.789 -0.738 1 94.69 74 THR A C 1
ATOM 568 O O . THR A 1 74 ? 10.047 12.344 0.313 1 94.69 74 THR A O 1
ATOM 571 N N . ASN A 1 75 ? 9.141 10.578 -0.833 1 93.25 75 ASN A N 1
ATOM 572 C CA . ASN A 1 75 ? 8.906 9.773 0.364 1 93.25 75 ASN A CA 1
ATOM 573 C C . ASN A 1 75 ? 10.078 8.836 0.65 1 93.25 75 ASN A C 1
ATOM 575 O O . ASN A 1 75 ? 10.609 8.203 -0.263 1 93.25 75 ASN A O 1
ATOM 579 N N . ASN A 1 76 ? 10.438 8.828 1.915 1 93.19 76 ASN A N 1
ATOM 580 C CA . ASN A 1 76 ? 11.484 7.906 2.355 1 93.19 76 ASN A CA 1
ATOM 581 C C . ASN A 1 76 ? 11.031 7.078 3.555 1 93.19 76 ASN A C 1
ATOM 583 O O . ASN A 1 76 ? 10.203 7.535 4.352 1 93.19 76 ASN A O 1
ATOM 587 N N . GLY A 1 77 ? 11.547 5.906 3.625 1 92.44 77 GLY A N 1
ATOM 588 C CA . GLY A 1 77 ? 11.312 5.035 4.766 1 92.44 77 GLY A CA 1
ATOM 589 C C . GLY A 1 77 ? 12.305 3.893 4.863 1 92.44 77 GLY A C 1
ATOM 590 O O . GLY A 1 77 ? 13.25 3.822 4.078 1 92.44 77 GLY A O 1
ATOM 591 N N . ASP A 1 78 ? 12.094 3.176 5.898 1 89.75 78 ASP A N 1
ATOM 592 C CA . ASP A 1 78 ? 12.953 2.021 6.148 1 89.75 78 ASP A CA 1
ATOM 593 C C . ASP A 1 78 ? 12.125 0.766 6.406 1 89.75 78 ASP A C 1
ATOM 595 O O . ASP A 1 78 ? 11.312 0.729 7.336 1 89.75 78 ASP A O 1
ATOM 599 N N . LEU A 1 79 ? 12.375 -0.264 5.543 1 81.44 79 LEU A N 1
ATOM 600 C CA . LEU A 1 79 ? 11.68 -1.541 5.695 1 81.44 79 LEU A CA 1
ATOM 601 C C . LEU A 1 79 ? 12.594 -2.58 6.332 1 81.44 79 LEU A C 1
ATOM 603 O O . LEU A 1 79 ? 12.398 -3.783 6.145 1 81.44 79 LEU A O 1
ATOM 607 N N . GLY A 1 80 ? 13.68 -2.121 6.941 1 79.44 80 GLY A N 1
ATOM 608 C CA . GLY A 1 80 ? 14.57 -3.016 7.664 1 79.44 80 GLY A CA 1
ATOM 609 C C . GLY A 1 80 ? 15.875 -3.275 6.934 1 79.44 80 GLY A C 1
ATOM 610 O O . GLY A 1 80 ? 16.812 -3.828 7.508 1 79.44 80 GLY A O 1
ATOM 611 N N . ASN A 1 81 ? 15.953 -2.957 5.645 1 80.19 81 ASN A N 1
ATOM 612 C CA . ASN A 1 81 ? 17.156 -3.248 4.867 1 80.19 81 ASN A CA 1
ATOM 613 C C . ASN A 1 81 ? 17.672 -2.006 4.145 1 80.19 81 ASN A C 1
ATOM 615 O O . ASN A 1 81 ? 18.219 -2.104 3.047 1 80.19 81 ASN A O 1
ATOM 619 N N . GLY A 1 82 ? 17.391 -0.88 4.723 1 82 82 GLY A N 1
ATOM 620 C CA . GLY A 1 82 ? 17.859 0.37 4.152 1 82 82 GLY A CA 1
ATOM 621 C C . GLY A 1 82 ? 16.75 1.281 3.688 1 82 82 GLY A C 1
ATOM 622 O O . GLY A 1 82 ? 15.562 0.956 3.848 1 82 82 GLY A O 1
ATOM 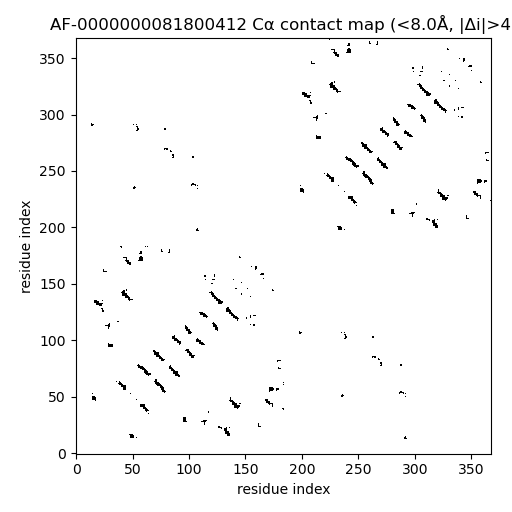623 N N . ILE A 1 83 ? 17.172 2.373 3.178 1 86.19 83 ILE A N 1
ATOM 624 C CA . ILE A 1 83 ? 16.25 3.428 2.791 1 86.19 83 ILE A CA 1
ATOM 625 C C . ILE A 1 83 ? 15.539 3.045 1.491 1 86.19 83 ILE A C 1
ATOM 627 O O . ILE A 1 83 ? 16.188 2.574 0.548 1 86.19 83 ILE A O 1
ATOM 631 N N . VAL A 1 84 ? 14.289 3.178 1.528 1 83 84 VAL A N 1
ATOM 632 C CA . VAL A 1 84 ? 13.469 3.088 0.323 1 83 84 VAL A CA 1
ATOM 633 C C . VAL A 1 84 ? 12.891 4.461 -0.011 1 83 84 VAL A C 1
ATOM 635 O O . VAL A 1 84 ? 12.445 5.188 0.881 1 83 84 VAL A O 1
ATOM 638 N N . THR A 1 85 ? 12.953 4.793 -1.298 1 88.69 85 THR A N 1
ATOM 639 C CA . THR A 1 85 ? 12.508 6.113 -1.735 1 88.69 85 THR A CA 1
ATOM 640 C C . THR A 1 85 ? 11.445 5.992 -2.818 1 88.69 85 THR A C 1
ATOM 642 O O . THR A 1 85 ? 11.555 5.164 -3.723 1 88.69 85 THR A O 1
ATOM 645 N N . VAL A 1 86 ? 10.422 6.789 -2.697 1 86.19 86 VAL A N 1
ATOM 646 C CA . VAL A 1 86 ? 9.383 6.93 -3.711 1 86.19 86 VAL A CA 1
ATOM 647 C C . VAL A 1 86 ? 9.219 8.398 -4.086 1 86.19 86 VAL A C 1
ATOM 649 O O . VAL A 1 86 ? 9.039 9.258 -3.215 1 86.19 86 VAL A O 1
ATOM 652 N N . GLU A 1 87 ? 9.25 8.617 -5.387 1 90.12 87 GLU A N 1
ATOM 653 C CA . GLU A 1 87 ? 9.18 9.992 -5.855 1 90.12 87 GLU A CA 1
ATOM 654 C C . GLU A 1 87 ? 7.891 10.25 -6.629 1 90.12 87 GLU A C 1
ATOM 656 O O . GLU A 1 87 ? 7.332 9.336 -7.238 1 90.12 87 GLU A O 1
ATOM 661 N N . GLY A 1 88 ? 7.504 11.562 -6.574 1 92.56 88 GLY A N 1
ATOM 662 C CA . GLY A 1 88 ? 6.32 12 -7.293 1 92.56 88 GLY A CA 1
ATOM 663 C C . GLY A 1 88 ? 6.09 13.492 -7.223 1 92.56 88 GLY A C 1
ATOM 664 O O . GLY A 1 88 ? 7.043 14.273 -7.16 1 92.56 88 GLY A O 1
ATOM 665 N N . THR A 1 89 ? 4.773 13.797 -7.367 1 96.56 89 THR A N 1
ATOM 666 C CA . THR A 1 89 ? 4.402 15.211 -7.344 1 96.56 89 THR A CA 1
ATOM 667 C C . THR A 1 89 ? 3.09 15.414 -6.594 1 96.56 89 THR A C 1
ATOM 669 O O . THR A 1 89 ? 2.352 14.453 -6.352 1 96.56 89 THR A O 1
ATOM 672 N N . GLY A 1 90 ? 2.924 16.578 -6.105 1 97.62 90 GLY A N 1
ATOM 673 C CA . GLY A 1 90 ? 1.66 17.094 -5.602 1 97.62 90 GLY A CA 1
ATOM 674 C C . GLY A 1 90 ? 1.161 18.297 -6.367 1 97.62 90 GLY A C 1
ATOM 675 O O . GLY A 1 90 ? 1.921 19.234 -6.625 1 97.62 90 GLY A O 1
ATOM 676 N N . THR A 1 91 ? -0.076 18.25 -6.77 1 98.19 91 THR A N 1
ATOM 677 C CA . THR A 1 91 ? -0.664 19.359 -7.512 1 98.19 91 THR A CA 1
ATOM 678 C C . THR A 1 91 ? -1.812 19.984 -6.727 1 98.19 91 THR A C 1
ATOM 680 O O . THR A 1 91 ? -2.742 19.297 -6.316 1 98.19 91 THR A O 1
ATOM 683 N N . ALA A 1 92 ? -1.694 21.281 -6.562 1 97.88 92 ALA A N 1
ATOM 684 C CA . ALA A 1 92 ? -2.779 22 -5.887 1 97.88 92 ALA A CA 1
ATOM 685 C C . ALA A 1 92 ? -4.086 21.859 -6.66 1 97.88 92 ALA A C 1
ATOM 687 O O . ALA A 1 92 ? -4.102 21.938 -7.891 1 97.88 92 ALA A O 1
ATOM 688 N N . THR A 1 93 ? -5.148 21.578 -5.898 1 97.69 93 THR A N 1
ATOM 689 C CA . THR A 1 93 ? -6.473 21.531 -6.508 1 97.69 93 THR A CA 1
ATOM 690 C C . THR A 1 93 ? -7.191 22.859 -6.34 1 97.69 93 THR A C 1
ATOM 692 O O . THR A 1 93 ? -6.562 23.875 -6.043 1 97.69 93 THR A O 1
ATOM 695 N N . ASN A 1 94 ? -8.5 22.859 -6.621 1 97.06 94 ASN A N 1
ATOM 696 C CA . ASN A 1 94 ? -9.305 24.062 -6.43 1 97.06 94 ASN A CA 1
ATOM 697 C C . ASN A 1 94 ? -9.719 24.234 -4.973 1 97.06 94 ASN A C 1
ATOM 699 O O . ASN A 1 94 ? -10.273 25.266 -4.602 1 97.06 94 ASN A O 1
ATOM 703 N N . VAL A 1 95 ? -9.438 23.312 -4.137 1 97.38 95 VAL A N 1
ATOM 704 C CA . VAL A 1 95 ? -9.719 23.375 -2.707 1 97.38 95 VAL A CA 1
ATOM 705 C C . VAL A 1 95 ? -8.469 23.812 -1.951 1 97.38 95 VAL A C 1
ATOM 707 O O . VAL A 1 95 ? -7.406 23.203 -2.1 1 97.38 95 VAL A O 1
ATOM 710 N N . THR A 1 96 ? -8.586 24.875 -1.124 1 97.94 96 THR A N 1
ATOM 711 C CA . THR A 1 96 ? -7.445 25.391 -0.366 1 97.94 96 THR A CA 1
ATOM 712 C C . THR A 1 96 ? -6.867 24.297 0.529 1 97.94 96 THR A C 1
ATOM 714 O O . THR A 1 96 ? -7.609 23.594 1.229 1 97.94 96 THR A O 1
ATOM 717 N N . GLY A 1 97 ? -5.543 24.141 0.473 1 98.06 97 GLY A N 1
ATOM 718 C CA . GLY A 1 97 ? -4.867 23.188 1.339 1 98.06 97 GLY A CA 1
ATOM 719 C C . GLY A 1 97 ? -4.941 21.75 0.828 1 98.06 97 GLY A C 1
ATOM 720 O O . GLY A 1 97 ? -4.586 20.812 1.541 1 98.06 97 GLY A O 1
ATOM 721 N N . GLN A 1 98 ? -5.465 21.609 -0.417 1 98.38 98 GLN A N 1
ATOM 722 C CA . GLN A 1 98 ? -5.617 20.281 -0.989 1 98.38 98 GLN A CA 1
ATOM 723 C C . GLN A 1 98 ? -4.652 20.062 -2.15 1 98.38 98 GLN A C 1
ATOM 725 O O . GLN A 1 98 ? -4.48 20.953 -2.992 1 98.38 98 GLN A O 1
ATOM 730 N N . LEU A 1 99 ? -3.969 18.938 -2.129 1 98 99 LEU A N 1
ATOM 731 C CA . LEU A 1 99 ? -3.119 18.5 -3.23 1 98 99 LEU A CA 1
ATOM 732 C C . LEU A 1 99 ? -3.594 17.172 -3.785 1 98 99 LEU A C 1
ATOM 734 O O . LEU A 1 99 ? -4.176 16.359 -3.057 1 98 99 LEU A O 1
ATOM 738 N N . MET A 1 100 ? -3.414 16.969 -5.086 1 97.5 100 MET A N 1
ATOM 739 C CA . MET A 1 100 ? -3.445 15.641 -5.684 1 97.5 100 MET A CA 1
ATOM 740 C C . MET A 1 100 ? -2.043 15.039 -5.75 1 97.5 100 MET A C 1
ATOM 742 O O . MET A 1 100 ? -1.152 15.609 -6.383 1 97.5 100 MET A O 1
ATOM 746 N N . ILE A 1 101 ? -1.851 13.898 -5.062 1 94.12 101 ILE A N 1
ATOM 747 C CA . ILE A 1 101 ? -0.537 13.266 -5.012 1 94.12 101 ILE A CA 1
ATOM 748 C C . ILE A 1 101 ? -0.404 12.266 -6.156 1 94.12 101 ILE A C 1
ATOM 750 O O . ILE A 1 101 ? -1.313 11.469 -6.398 1 94.12 101 ILE A O 1
ATOM 754 N N . ASN A 1 102 ? 0.654 12.383 -6.891 1 92 102 ASN A N 1
ATOM 755 C CA . ASN A 1 102 ? 1.031 11.477 -7.973 1 92 102 ASN A CA 1
ATOM 756 C C . ASN A 1 102 ? 2.363 10.789 -7.684 1 92 102 ASN A C 1
ATOM 758 O O . ASN A 1 102 ? 3.35 11.445 -7.352 1 92 102 ASN A O 1
ATOM 762 N N . LEU A 1 103 ? 2.346 9.461 -7.727 1 84 103 LEU A N 1
ATOM 763 C CA . LEU A 1 103 ? 3.57 8.688 -7.539 1 84 103 LEU A CA 1
ATOM 764 C C . LEU A 1 103 ? 3.855 7.816 -8.758 1 84 103 LEU A C 1
ATOM 766 O O . LEU A 1 103 ? 3.027 6.988 -9.141 1 84 103 LEU A O 1
ATOM 770 N N . ASN A 1 104 ? 5.012 8.008 -9.336 1 79 104 ASN A N 1
ATOM 771 C CA . ASN A 1 104 ? 5.449 7.23 -10.492 1 79 104 ASN A CA 1
ATOM 772 C C . ASN A 1 104 ? 4.414 7.258 -11.617 1 79 104 ASN A C 1
ATOM 774 O O . ASN A 1 104 ? 4.047 6.211 -12.148 1 79 104 ASN A O 1
ATOM 778 N N . GLY A 1 105 ? 3.752 8.406 -11.797 1 80.44 105 GLY A N 1
ATOM 779 C CA . GLY A 1 105 ? 2.871 8.625 -12.93 1 80.44 105 GLY A CA 1
ATOM 780 C C . GLY A 1 105 ? 1.423 8.289 -12.641 1 80.44 105 GLY A C 1
ATOM 781 O O . GLY A 1 105 ? 0.562 8.406 -13.516 1 80.44 105 GLY A O 1
ATOM 782 N N . GLU A 1 106 ? 1.159 7.891 -11.445 1 81.44 106 GLU A N 1
ATOM 783 C CA . GLU A 1 106 ? -0.202 7.516 -11.07 1 81.44 106 GLU A CA 1
ATOM 784 C C . GLU A 1 106 ? -0.728 8.406 -9.945 1 81.44 106 GLU A C 1
ATOM 786 O O . GLU A 1 106 ? -0.039 8.625 -8.945 1 81.44 106 GLU A O 1
ATOM 791 N N . ASP A 1 107 ? -1.95 8.922 -10.164 1 87.44 107 ASP A N 1
ATOM 792 C CA . ASP A 1 107 ? -2.607 9.633 -9.078 1 87.44 107 ASP A CA 1
ATOM 793 C C . ASP A 1 107 ? -3 8.68 -7.949 1 87.44 107 ASP A C 1
ATOM 795 O O . ASP A 1 107 ? -3.791 7.758 -8.164 1 87.44 107 ASP A O 1
ATOM 799 N N . VAL A 1 108 ? -2.455 8.984 -6.758 1 84.81 108 VAL A N 1
ATOM 800 C CA . VAL A 1 108 ? -2.654 8.008 -5.691 1 84.81 108 VAL A CA 1
ATOM 801 C C . VAL A 1 108 ? -3.705 8.523 -4.711 1 84.81 108 VAL A C 1
ATOM 803 O O . VAL A 1 108 ? -4.285 7.75 -3.947 1 84.81 108 VAL A O 1
ATOM 806 N N . GLY A 1 109 ? -3.953 9.883 -4.703 1 89.44 109 GLY A N 1
ATOM 807 C CA . GLY A 1 109 ? -5.027 10.336 -3.838 1 89.44 109 GLY A CA 1
ATOM 808 C C . GLY A 1 109 ? -4.895 11.797 -3.445 1 89.44 109 GLY A C 1
ATOM 809 O O . GLY A 1 109 ? -3.891 12.445 -3.758 1 89.44 109 GLY A O 1
ATOM 810 N N . LEU A 1 110 ? -5.984 12.195 -2.76 1 94 110 LEU A N 1
ATOM 811 C CA . LEU A 1 110 ? -6.023 13.57 -2.283 1 94 110 LEU A CA 1
ATOM 812 C C . LEU A 1 110 ? -5.289 13.703 -0.953 1 94 110 LEU A C 1
ATOM 814 O O . LEU A 1 110 ? -5.219 12.75 -0.178 1 94 110 LEU A O 1
ATOM 818 N N . TYR A 1 111 ? -4.789 14.758 -0.773 1 96.06 111 TYR A N 1
ATOM 819 C CA . TYR A 1 111 ? -4.027 15.219 0.384 1 96.06 111 TYR A CA 1
ATOM 820 C C . TYR A 1 111 ? -4.598 16.516 0.934 1 96.06 111 TYR A C 1
ATOM 822 O O . TYR A 1 111 ? -4.477 17.578 0.303 1 96.06 111 TYR A O 1
ATOM 830 N N . ASN A 1 112 ? -5.199 16.422 2.117 1 98.56 112 ASN A N 1
ATOM 831 C CA . ASN A 1 112 ? -5.805 17.609 2.715 1 98.56 112 ASN A CA 1
ATOM 832 C C . ASN A 1 112 ? -5.062 18.047 3.973 1 98.56 112 ASN A C 1
ATOM 834 O O . ASN A 1 112 ? -5.02 17.312 4.961 1 98.56 112 ASN A O 1
ATOM 838 N N . VAL A 1 113 ? -4.504 19.219 3.939 1 98.88 113 VAL A N 1
ATOM 839 C CA . VAL A 1 113 ? -3.902 19.781 5.145 1 98.88 113 VAL A CA 1
ATOM 840 C C . VAL A 1 113 ? -4.988 20.406 6.02 1 98.88 113 VAL A C 1
ATOM 842 O O . VAL A 1 113 ? -5.496 21.484 5.715 1 98.88 113 VAL A O 1
ATOM 845 N N . ILE A 1 114 ? -5.246 19.766 7.145 1 98.88 114 ILE A N 1
ATOM 846 C CA . ILE A 1 114 ? -6.379 20.219 7.945 1 98.88 114 ILE A CA 1
ATOM 847 C C . ILE A 1 114 ? -5.895 21.172 9.039 1 98.88 114 ILE A C 1
ATOM 849 O O . ILE A 1 114 ? -6.688 21.906 9.625 1 98.88 114 ILE A O 1
ATOM 853 N N . ASP A 1 115 ? -4.586 21.078 9.367 1 98.88 115 ASP A N 1
ATOM 854 C CA . ASP A 1 115 ? -3.99 22.016 10.32 1 98.88 115 ASP A CA 1
ATOM 855 C C . ASP A 1 115 ? -2.467 22.016 10.219 1 98.88 115 ASP A C 1
ATOM 857 O O . ASP A 1 115 ? -1.86 20.969 9.961 1 98.88 115 ASP A O 1
ATOM 861 N N . THR A 1 116 ? -1.896 23.156 10.398 1 98.88 116 THR A N 1
ATOM 862 C CA . THR A 1 116 ? -0.443 23.297 10.414 1 98.88 116 THR A CA 1
ATOM 863 C C . THR A 1 116 ? -0.035 24.672 10.93 1 98.88 116 THR A C 1
ATOM 865 O O . THR A 1 116 ? -0.759 25.641 10.734 1 98.88 116 THR A O 1
ATOM 868 N N . ASP A 1 117 ? 1.103 24.734 11.57 1 98.31 117 ASP A N 1
ATOM 869 C CA . ASP A 1 117 ? 1.714 26.031 11.828 1 98.31 117 ASP A CA 1
ATOM 870 C C . ASP A 1 117 ? 2.947 26.25 10.961 1 98.31 117 ASP A C 1
ATOM 872 O O . ASP A 1 117 ? 3.703 27.203 11.164 1 98.31 117 ASP A O 1
ATOM 876 N N . TYR A 1 118 ? 3.197 25.281 10.031 1 98.19 118 TYR A N 1
ATOM 877 C CA . TYR A 1 118 ? 4.262 25.312 9.031 1 98.19 118 TYR A CA 1
ATOM 878 C C . TYR A 1 118 ? 5.629 25.141 9.688 1 98.19 118 TYR A C 1
ATOM 880 O O . TYR A 1 118 ? 6.613 24.828 9.016 1 98.19 118 TYR A O 1
ATOM 888 N N . VAL A 1 119 ? 5.719 25.219 11.008 1 97.94 119 VAL A N 1
ATOM 889 C CA . VAL A 1 119 ? 7.008 25.281 11.688 1 97.94 119 VAL A CA 1
ATOM 890 C C . VAL A 1 119 ? 7.223 24.031 12.531 1 97.94 119 VAL A C 1
ATOM 892 O O . VAL A 1 119 ? 8.336 23.5 12.602 1 97.94 119 VAL A O 1
ATOM 895 N N . THR A 1 120 ? 6.148 23.594 13.141 1 98.44 120 THR A N 1
ATOM 896 C CA . THR A 1 120 ? 6.379 22.5 14.078 1 98.44 120 THR A CA 1
ATOM 897 C C . THR A 1 120 ? 5.562 21.281 13.688 1 98.44 120 THR A C 1
ATOM 899 O O . THR A 1 120 ? 5.953 20.141 13.977 1 98.44 120 THR A O 1
ATOM 902 N N . TYR A 1 121 ? 4.379 21.484 13.062 1 98.88 121 TYR A N 1
ATOM 903 C CA . TYR A 1 121 ? 3.564 20.312 12.773 1 98.88 121 TYR A CA 1
ATOM 904 C C . TYR A 1 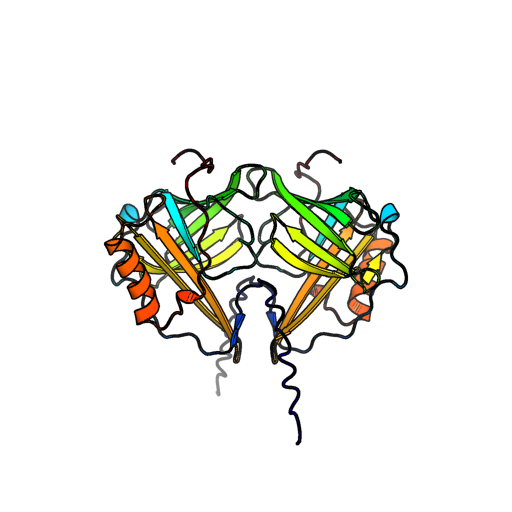121 ? 2.697 20.547 11.539 1 98.88 121 TYR A C 1
ATOM 906 O O . TYR A 1 121 ? 2.506 21.688 11.109 1 98.88 121 TYR A O 1
ATOM 914 N N . ALA A 1 122 ? 2.24 19.516 10.945 1 98.88 122 ALA A N 1
ATOM 915 C CA . ALA A 1 122 ? 1.185 19.469 9.938 1 98.88 122 ALA A CA 1
ATOM 916 C C . ALA A 1 122 ? 0.288 18.25 10.133 1 98.88 122 ALA A C 1
ATOM 918 O O . ALA A 1 122 ? 0.767 17.172 10.477 1 98.88 122 ALA A O 1
ATOM 919 N N . CYS A 1 123 ? -1.001 18.438 9.93 1 98.94 123 CYS A N 1
ATOM 920 C CA . CYS A 1 123 ? -2.014 17.391 10.031 1 98.94 123 CYS A CA 1
ATOM 921 C C . CYS A 1 123 ? -2.758 17.219 8.711 1 98.94 123 CYS A C 1
ATOM 923 O O . CYS A 1 123 ? -3.295 18.188 8.172 1 98.94 123 CYS A O 1
ATOM 925 N N . VAL A 1 124 ? -2.742 15.984 8.25 1 98.75 124 VAL A N 1
ATOM 926 C CA . VAL A 1 124 ? -3.342 15.656 6.961 1 98.75 124 VAL A CA 1
ATOM 927 C C . VAL A 1 124 ? -4.449 14.625 7.156 1 98.75 124 VAL A C 1
ATOM 929 O O . VAL A 1 124 ? -4.34 13.734 8.008 1 98.75 124 VAL A O 1
ATOM 932 N N . TYR A 1 125 ? -5.516 14.789 6.359 1 98 125 TYR A N 1
ATOM 933 C CA . TYR A 1 125 ? -6.645 13.875 6.516 1 98 125 TYR A CA 1
ATOM 934 C C . TYR A 1 125 ? -7.43 13.758 5.215 1 98 125 TYR A C 1
ATOM 936 O O . TYR A 1 125 ? -7.57 14.734 4.473 1 98 125 TYR A O 1
ATOM 944 N N . THR A 1 126 ? -7.883 12.539 4.918 1 96.31 126 THR A N 1
ATOM 945 C CA . THR A 1 126 ? -8.859 12.289 3.865 1 96.31 126 THR A CA 1
ATOM 946 C C . THR A 1 126 ? -9.828 11.18 4.277 1 96.31 126 THR A C 1
ATOM 948 O O . THR A 1 126 ? -9.469 10.305 5.07 1 96.31 126 THR A O 1
ATOM 951 N N . CYS A 1 127 ? -11.016 11.281 3.732 1 95.19 127 CYS A N 1
ATOM 952 C CA . CYS A 1 127 ? -12.016 10.25 3.98 1 95.19 127 CYS A CA 1
ATOM 953 C C . CYS A 1 127 ? -12.906 10.047 2.76 1 95.19 127 CYS A C 1
ATOM 955 O O . CYS A 1 127 ? -13.414 11.008 2.189 1 95.19 127 CYS A O 1
ATOM 957 N N . GLU A 1 128 ? -13.023 8.836 2.41 1 90.94 128 GLU A N 1
ATOM 958 C CA . GLU A 1 128 ? -13.93 8.445 1.339 1 90.94 128 GLU A CA 1
ATOM 959 C C . GLU A 1 128 ? -15.023 7.516 1.857 1 90.94 128 GLU A C 1
ATOM 961 O O . GLU A 1 128 ? -14.742 6.531 2.545 1 90.94 128 GLU A O 1
ATOM 966 N N . GLN A 1 129 ? -16.266 7.855 1.484 1 91.69 129 GLN A N 1
ATOM 967 C CA . GLN A 1 129 ? -17.391 7.031 1.911 1 91.69 129 GLN A CA 1
ATOM 968 C C . GLN A 1 129 ? -17.562 5.82 1.001 1 91.69 129 GLN A C 1
ATOM 970 O O . GLN A 1 129 ? -17.578 5.953 -0.224 1 91.69 129 GLN A O 1
ATOM 975 N N . LEU A 1 130 ? -17.656 4.648 1.604 1 87.5 130 LEU A N 1
ATOM 976 C CA . LEU A 1 130 ? -17.891 3.383 0.917 1 87.5 130 LEU A CA 1
ATOM 977 C C . LEU A 1 130 ? -19.141 2.695 1.458 1 87.5 130 LEU A C 1
ATOM 979 O O . LEU A 1 130 ? -19.047 1.779 2.277 1 87.5 130 LEU A O 1
ATOM 983 N N . GLY A 1 131 ? -20.297 3.121 0.863 1 87.19 131 GLY A N 1
ATOM 984 C CA . GLY A 1 131 ? -21.531 2.639 1.479 1 87.19 131 GLY A CA 1
ATOM 985 C C . GLY A 1 131 ? -21.625 2.992 2.951 1 87.19 131 GLY A C 1
ATOM 986 O O . GLY A 1 131 ? -21.547 4.164 3.32 1 87.19 131 GLY A O 1
ATOM 987 N N . ASP A 1 132 ? -21.734 1.933 3.771 1 89.88 132 ASP A N 1
ATOM 988 C CA . ASP A 1 132 ? -21.844 2.148 5.211 1 89.88 132 ASP A CA 1
ATOM 989 C C . ASP A 1 132 ? -20.469 2.096 5.875 1 89.88 132 ASP A C 1
ATOM 991 O O . ASP A 1 132 ? -20.359 2.121 7.102 1 89.88 132 ASP A O 1
ATOM 995 N N . LEU A 1 133 ? -19.469 2.031 5.035 1 91.12 133 LEU A N 1
ATOM 996 C CA . LEU A 1 133 ? -18.094 2.027 5.504 1 91.12 133 LEU A CA 1
ATOM 997 C C . LEU A 1 133 ? -17.375 3.309 5.094 1 91.12 133 LEU A C 1
ATOM 999 O O . LEU A 1 133 ? -17.844 4.027 4.203 1 91.12 133 LEU A O 1
ATOM 1003 N N . LYS A 1 134 ? -16.328 3.535 5.723 1 91.81 134 LYS A N 1
ATOM 1004 C CA . LYS A 1 134 ? -15.477 4.66 5.336 1 91.81 134 LYS A CA 1
ATOM 1005 C C . LYS A 1 134 ? -14.008 4.25 5.281 1 91.81 134 LYS A C 1
ATOM 1007 O O . LYS A 1 134 ? -13.562 3.395 6.047 1 91.81 134 LYS A O 1
ATOM 1012 N N . ASP A 1 135 ? -13.359 4.852 4.363 1 90.38 135 ASP A N 1
ATOM 1013 C CA . ASP A 1 135 ? -11.922 4.719 4.191 1 90.38 135 ASP A CA 1
ATOM 1014 C C . ASP A 1 135 ? -11.195 6.004 4.586 1 90.38 135 ASP A C 1
ATOM 1016 O O . ASP A 1 135 ? -11.203 6.98 3.83 1 90.38 135 ASP A O 1
ATOM 1020 N N . GLU A 1 136 ? -10.539 5.969 5.758 1 94 136 GLU A N 1
ATOM 1021 C CA . GLU A 1 136 ? -9.867 7.145 6.305 1 94 136 GLU A CA 1
ATOM 1022 C C . GLU A 1 136 ? -8.352 7.004 6.223 1 94 136 GLU A C 1
ATOM 1024 O O . GLU A 1 136 ? -7.809 5.918 6.438 1 94 136 GLU A O 1
ATOM 1029 N N . THR A 1 137 ? -7.711 8.094 5.84 1 94.81 137 THR A N 1
ATOM 1030 C CA . THR A 1 137 ? -6.266 8.203 5.996 1 94.81 137 THR A CA 1
ATOM 1031 C C . THR A 1 137 ? -5.902 9.492 6.734 1 94.81 137 THR A C 1
ATOM 1033 O O . THR A 1 137 ? -6.559 10.516 6.566 1 94.81 137 THR A O 1
ATOM 1036 N N . ALA A 1 138 ? -4.906 9.352 7.531 1 97.25 138 ALA A N 1
ATOM 1037 C CA . ALA A 1 138 ? -4.422 10.492 8.312 1 97.25 138 ALA A CA 1
ATOM 1038 C C . ALA A 1 138 ? -2.932 10.359 8.609 1 97.25 138 ALA A C 1
ATOM 1040 O O . ALA A 1 138 ? -2.451 9.266 8.922 1 97.25 138 ALA A O 1
ATOM 1041 N N . TRP A 1 139 ? -2.273 11.445 8.523 1 98.25 139 TRP A N 1
ATOM 1042 C CA . TRP A 1 139 ? -0.855 11.523 8.859 1 98.25 139 TRP A CA 1
ATOM 1043 C C . TRP A 1 139 ? -0.564 12.742 9.727 1 98.25 139 TRP A C 1
ATOM 1045 O O . TRP A 1 139 ? -1.062 13.836 9.445 1 98.25 139 TRP A O 1
ATOM 1055 N N . ALA A 1 140 ? 0.187 12.562 10.703 1 98.88 140 ALA A N 1
ATOM 1056 C CA . ALA A 1 140 ? 0.712 13.641 11.539 1 98.88 140 ALA A CA 1
ATOM 1057 C C . ALA A 1 140 ? 2.215 13.812 11.336 1 98.88 140 ALA A C 1
ATOM 1059 O O . ALA A 1 140 ? 2.971 12.844 11.398 1 98.88 140 ALA A O 1
ATOM 1060 N N . PHE A 1 141 ? 2.6 15.062 11.141 1 98.88 141 PHE A N 1
ATOM 1061 C CA . PHE A 1 141 ? 3.982 15.336 10.773 1 98.88 141 PHE A CA 1
ATOM 1062 C C . PHE A 1 141 ? 4.613 16.344 11.734 1 98.88 141 PHE A C 1
ATOM 1064 O O . PHE A 1 141 ? 3.906 17.109 12.391 1 98.88 141 PHE A O 1
ATOM 1071 N N . SER A 1 142 ? 5.93 16.281 11.773 1 98.81 142 SER A N 1
ATOM 1072 C CA . SER A 1 142 ? 6.75 17.219 12.531 1 98.81 142 SER A CA 1
ATOM 1073 C C . SER A 1 142 ? 7.988 17.625 11.75 1 98.81 142 SER A C 1
ATOM 1075 O O . SER A 1 142 ? 8.438 16.906 10.859 1 98.81 142 SER A O 1
ATOM 1077 N N . ARG A 1 143 ? 8.516 18.781 12.07 1 98.12 143 ARG A N 1
ATOM 1078 C CA . ARG A 1 143 ? 9.781 19.203 11.484 1 98.12 143 ARG A CA 1
ATOM 1079 C C . ARG A 1 143 ? 10.969 18.562 12.195 1 98.12 143 ARG A C 1
ATOM 1081 O O . ARG A 1 143 ? 12.102 18.625 11.719 1 98.12 143 ARG A O 1
ATOM 1088 N N . THR A 1 144 ? 10.688 17.922 13.289 1 97.5 144 THR A N 1
ATOM 1089 C CA . THR A 1 144 ? 11.688 17.188 14.055 1 97.5 144 THR A CA 1
ATOM 1090 C C . THR A 1 144 ? 11.227 15.75 14.312 1 97.5 144 THR A C 1
ATOM 1092 O O . THR A 1 144 ? 10.094 15.391 13.984 1 97.5 144 THR A O 1
ATOM 1095 N N . THR A 1 145 ? 12.078 14.977 14.984 1 97.62 145 THR A N 1
ATOM 1096 C CA . THR A 1 145 ? 11.781 13.562 15.172 1 97.62 145 THR A CA 1
ATOM 1097 C C . THR A 1 145 ? 10.992 13.336 16.453 1 97.62 145 THR A C 1
ATOM 1099 O O . THR A 1 145 ? 10.852 12.203 16.922 1 97.62 145 THR A O 1
ATOM 1102 N N . SER A 1 146 ? 10.562 14.406 17.047 1 96.75 146 SER A N 1
ATOM 1103 C CA . SER A 1 146 ? 9.719 14.328 18.219 1 96.75 146 SER A CA 1
ATOM 1104 C C . SER A 1 146 ? 8.828 15.562 18.359 1 96.75 146 SER A C 1
ATOM 1106 O O . SER A 1 146 ? 9.109 16.594 17.75 1 96.75 146 SER A O 1
ATOM 1108 N N . TYR A 1 147 ? 7.77 15.336 19.125 1 96.44 147 TYR A N 1
ATOM 1109 C CA . TYR A 1 147 ? 6.941 16.484 19.5 1 96.44 147 TYR A CA 1
ATOM 1110 C C . TYR A 1 147 ? 7.293 16.969 20.906 1 96.44 147 TYR A C 1
ATOM 1112 O O . TYR A 1 147 ? 7.523 16.172 21.812 1 96.44 147 TYR A O 1
ATOM 1120 N N . ASP A 1 148 ? 7.324 18.328 21.094 1 96.94 148 ASP A N 1
ATOM 1121 C CA . ASP A 1 148 ? 7.18 18.828 22.453 1 96.94 148 ASP A CA 1
ATOM 1122 C C . ASP A 1 148 ? 5.738 18.688 22.938 1 96.94 148 ASP A C 1
ATOM 1124 O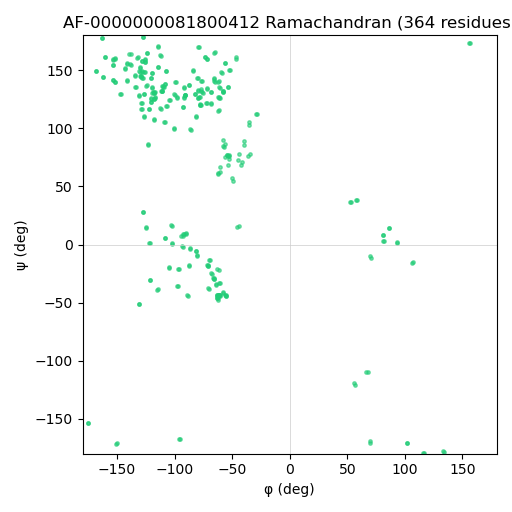 O . ASP A 1 148 ? 4.82 18.516 22.141 1 96.94 148 ASP A O 1
ATOM 1128 N N . PRO A 1 149 ? 5.523 18.734 24.172 1 97.19 149 PRO A N 1
ATOM 1129 C CA . PRO A 1 149 ? 4.188 18.5 24.734 1 97.19 149 PRO A CA 1
ATOM 1130 C C . PRO A 1 149 ? 3.133 19.438 24.141 1 97.19 149 PRO A C 1
ATOM 1132 O O . PRO A 1 149 ? 2.014 19 23.844 1 97.19 149 PRO A O 1
ATOM 1135 N N . GLU A 1 150 ? 3.443 20.641 24 1 98.06 150 GLU A N 1
ATOM 1136 C CA . GLU A 1 150 ? 2.488 21.609 23.469 1 98.06 150 GLU A CA 1
ATOM 1137 C C . GLU A 1 150 ? 2.1 21.266 22.031 1 98.06 150 GLU A C 1
ATOM 1139 O O . GLU A 1 150 ? 0.919 21.297 21.672 1 98.06 150 GLU A O 1
ATOM 1144 N N . THR A 1 151 ? 3.07 20.969 21.234 1 98.25 151 THR A N 1
ATOM 1145 C CA . THR A 1 151 ? 2.816 20.594 19.844 1 98.25 151 THR A CA 1
ATOM 1146 C C . THR A 1 151 ? 1.974 19.328 19.766 1 98.25 151 THR A C 1
ATOM 1148 O O . THR A 1 151 ? 1.057 19.219 18.953 1 98.25 151 THR A O 1
ATOM 1151 N N . ARG A 1 152 ? 2.311 18.375 20.578 1 98.12 152 ARG A N 1
ATOM 1152 C CA . ARG A 1 152 ? 1.538 17.141 20.625 1 98.12 152 ARG A CA 1
ATOM 1153 C C . ARG A 1 152 ? 0.064 17.422 20.891 1 98.12 152 ARG A C 1
ATOM 1155 O O . ARG A 1 152 ? -0.813 16.844 20.25 1 98.12 152 ARG A O 1
ATOM 1162 N N . ASP A 1 153 ? -0.198 18.297 21.828 1 98.31 153 ASP A N 1
ATOM 1163 C CA . ASP A 1 153 ? -1.57 18.656 22.172 1 98.31 153 ASP A CA 1
ATOM 1164 C C . ASP A 1 153 ? -2.273 19.312 20.969 1 98.31 153 ASP A C 1
ATOM 1166 O O . ASP A 1 153 ? -3.441 19.031 20.703 1 98.31 153 ASP A O 1
ATOM 1170 N N . LYS A 1 154 ? -1.585 20.188 20.312 1 98.62 154 LYS A N 1
ATOM 1171 C CA . LYS A 1 154 ? -2.148 20.859 19.141 1 98.62 154 LYS A CA 1
ATOM 1172 C C . LYS A 1 154 ? -2.494 19.859 18.047 1 98.62 154 LYS A C 1
ATOM 1174 O O . LYS A 1 154 ? -3.555 19.938 17.438 1 98.62 154 LYS A O 1
ATOM 1179 N N . VAL A 1 155 ? -1.615 18.938 17.828 1 98.81 155 VAL A N 1
ATOM 1180 C CA . VAL A 1 155 ? -1.812 17.906 16.812 1 98.81 155 VAL A CA 1
ATOM 1181 C C . VAL A 1 155 ? -3.023 17.062 17.156 1 98.81 155 VAL A C 1
ATOM 1183 O O . VAL A 1 155 ? -3.881 16.797 16.312 1 98.81 155 VAL A O 1
ATOM 1186 N N . GLU A 1 156 ? -3.123 16.625 18.375 1 98.62 156 GLU A N 1
ATOM 1187 C CA . GLU A 1 156 ? -4.266 15.812 18.812 1 98.62 156 GLU A CA 1
ATOM 1188 C C . GLU A 1 156 ? -5.574 16.578 18.641 1 98.62 156 GLU A C 1
ATOM 1190 O O . GLU A 1 156 ? -6.559 16.031 18.141 1 98.62 156 GLU A O 1
ATOM 1195 N N . ALA A 1 157 ? -5.566 17.812 19.031 1 98.75 157 ALA A N 1
ATOM 1196 C CA . ALA A 1 157 ? -6.758 18.656 18.938 1 98.75 157 ALA A CA 1
ATOM 1197 C C . ALA A 1 157 ? -7.176 18.859 17.484 1 98.75 157 ALA A C 1
ATOM 1199 O O . ALA A 1 157 ? -8.367 18.953 17.188 1 98.75 157 ALA A O 1
ATOM 1200 N N . ALA A 1 158 ? -6.191 18.922 16.609 1 98.81 158 ALA A N 1
ATOM 1201 C CA . ALA A 1 158 ? -6.449 19.156 15.195 1 98.81 158 ALA A CA 1
ATOM 1202 C C . ALA A 1 158 ? -7.305 18.031 14.609 1 98.81 158 ALA A C 1
ATOM 1204 O O . ALA A 1 158 ? -8.109 18.266 13.703 1 98.81 158 ALA A O 1
ATOM 1205 N N . TYR A 1 159 ? -7.172 16.844 15.062 1 98.69 159 TYR A N 1
ATOM 1206 C CA . TYR A 1 159 ? -7.949 15.711 14.578 1 98.69 159 TYR A CA 1
ATOM 1207 C C . TYR A 1 159 ? -9.25 15.562 15.359 1 98.69 159 TYR A C 1
ATOM 1209 O O . TYR A 1 159 ? -10.312 15.359 14.773 1 98.69 159 TYR A O 1
ATOM 1217 N N . THR A 1 160 ? -9.133 15.703 16.703 1 98.5 160 THR A N 1
ATOM 1218 C CA . THR A 1 160 ? -10.273 15.414 17.562 1 98.5 160 THR A CA 1
ATOM 1219 C C . THR A 1 160 ? -11.398 16.406 17.328 1 98.5 160 THR A C 1
ATOM 1221 O O . THR A 1 160 ? -12.578 16.078 17.469 1 98.5 160 THR A O 1
ATOM 1224 N N . LYS A 1 161 ? -11.078 17.609 16.953 1 98.44 161 LYS A N 1
ATOM 1225 C CA . LYS A 1 161 ? -12.109 18.625 16.703 1 98.44 161 LYS A CA 1
ATOM 1226 C C . LYS A 1 161 ? -13.031 18.188 15.562 1 98.44 161 LYS A C 1
ATOM 1228 O O . LYS A 1 161 ? -14.164 18.656 15.461 1 98.44 161 LYS A O 1
ATOM 1233 N N . PHE A 1 162 ? -12.578 17.281 14.703 1 98.38 162 PHE A N 1
ATOM 1234 C CA . PHE A 1 162 ? -13.391 16.797 13.594 1 98.38 162 PHE A CA 1
ATOM 1235 C C . PHE A 1 162 ? -13.953 15.414 13.914 1 98.38 162 PHE A C 1
ATOM 1237 O O . PHE A 1 162 ? -14.57 14.781 13.055 1 98.38 162 PHE A O 1
ATOM 1244 N N . GLY A 1 163 ? -13.641 14.898 15.102 1 97.5 163 GLY A N 1
ATOM 1245 C CA . GLY A 1 163 ? -14.141 13.594 15.5 1 97.5 163 GLY A CA 1
ATOM 1246 C C . GLY A 1 163 ? -13.273 12.445 15.023 1 97.5 163 GLY A C 1
ATOM 1247 O O . GLY A 1 163 ? -13.711 11.297 15 1 97.5 163 GLY A O 1
ATOM 1248 N N . ILE A 1 164 ? -12.125 12.734 14.602 1 97.31 164 ILE A N 1
ATOM 1249 C CA . ILE A 1 164 ? -11.195 11.688 14.188 1 97.31 164 ILE A CA 1
ATOM 1250 C C . ILE A 1 164 ? -10.547 11.062 15.422 1 97.31 164 ILE A C 1
ATOM 1252 O O . ILE A 1 164 ? -10.062 11.773 16.312 1 97.31 164 ILE A O 1
ATOM 1256 N N . ASP A 1 165 ? -10.508 9.758 15.477 1 95.88 165 ASP A N 1
ATOM 1257 C CA . ASP A 1 165 ? -10.094 9.023 16.672 1 95.88 165 ASP A CA 1
ATOM 1258 C C . ASP A 1 165 ? -8.578 8.852 16.703 1 95.88 165 ASP A C 1
ATOM 1260 O O . ASP A 1 165 ? -8.039 7.891 16.172 1 95.88 165 ASP A O 1
ATOM 1264 N N . VAL A 1 166 ? -7.941 9.656 17.422 1 97.25 166 VAL A N 1
ATOM 1265 C CA . VAL A 1 166 ? -6.484 9.703 17.453 1 97.25 166 VAL A CA 1
ATOM 1266 C C . VAL A 1 166 ? -5.941 8.469 18.156 1 97.25 166 VAL A C 1
ATOM 1268 O O . VAL A 1 166 ? -4.758 8.141 18.031 1 97.25 166 VAL A O 1
ATOM 1271 N N . THR A 1 167 ? -6.723 7.738 18.953 1 96.38 167 THR A N 1
ATOM 1272 C CA . THR A 1 167 ? -6.262 6.547 19.656 1 96.38 167 THR A CA 1
ATOM 1273 C C . THR A 1 167 ? -5.98 5.41 18.672 1 96.38 167 THR A C 1
ATOM 1275 O O . THR A 1 167 ? -5.344 4.418 19.031 1 96.38 167 THR A O 1
ATOM 1278 N N . LYS A 1 168 ? -6.422 5.57 17.484 1 94.62 168 LYS A N 1
ATOM 1279 C CA . LYS A 1 168 ? -6.23 4.535 16.469 1 94.62 168 LYS A CA 1
ATOM 1280 C C . LYS A 1 168 ? -4.961 4.789 15.664 1 94.62 168 LYS A C 1
ATOM 1282 O O . LYS A 1 168 ? -4.598 3.984 14.805 1 94.62 168 LYS A O 1
ATOM 1287 N N . PHE A 1 169 ? -4.281 5.852 15.938 1 96.5 169 PHE A N 1
ATOM 1288 C CA . PHE A 1 169 ? -3.074 6.164 15.188 1 96.5 169 PHE A CA 1
ATOM 1289 C C . PHE A 1 169 ? -1.943 5.211 15.555 1 96.5 169 PHE A C 1
ATOM 1291 O O . PHE A 1 169 ? -1.754 4.887 16.734 1 96.5 169 PHE A O 1
ATOM 1298 N N . HIS A 1 170 ? -1.297 4.742 14.562 1 93.5 170 HIS A N 1
ATOM 1299 C CA . HIS A 1 170 ? -0.011 4.07 14.703 1 93.5 170 HIS A CA 1
ATOM 1300 C C . HIS A 1 170 ? 1.124 5.078 14.852 1 93.5 170 HIS A C 1
ATOM 1302 O O . HIS A 1 170 ? 1.285 5.969 14.016 1 93.5 170 HIS A O 1
ATOM 1308 N N . ILE A 1 171 ? 1.888 4.891 15.93 1 95.56 171 ILE A N 1
ATOM 1309 C CA . ILE A 1 171 ? 3.055 5.75 16.109 1 95.56 171 ILE A CA 1
ATOM 1310 C C . ILE A 1 171 ? 4.184 5.273 15.203 1 95.56 171 ILE A C 1
ATOM 1312 O O . ILE A 1 171 ? 4.605 4.117 15.273 1 95.56 171 ILE A O 1
ATOM 1316 N N . THR A 1 172 ? 4.617 6.156 14.312 1 95.25 172 THR A N 1
ATOM 1317 C CA . THR A 1 172 ? 5.703 5.82 13.398 1 95.25 172 THR A CA 1
ATOM 1318 C C . THR A 1 172 ? 7.051 5.895 14.109 1 95.25 172 THR A C 1
ATOM 1320 O O . THR A 1 172 ? 7.438 6.957 14.609 1 95.25 172 THR A O 1
ATOM 1323 N N . PRO A 1 173 ? 7.781 4.82 14.156 1 93.56 173 PRO A N 1
ATOM 1324 C CA . PRO A 1 173 ? 9.094 4.895 14.812 1 93.56 173 PRO A CA 1
ATOM 1325 C C . PRO A 1 173 ? 10.031 5.887 14.133 1 93.56 173 PRO A C 1
ATOM 1327 O O . PRO A 1 173 ? 10.219 5.844 12.914 1 93.56 173 PRO A O 1
ATOM 1330 N N . GLN A 1 174 ? 10.531 6.754 14.875 1 96 174 GLN A N 1
ATOM 1331 C CA . GLN A 1 174 ? 11.453 7.797 14.43 1 96 174 GLN A CA 1
ATOM 1332 C C . GLN A 1 174 ? 12.664 7.887 15.352 1 96 174 GLN A C 1
ATOM 1334 O O . GLN A 1 174 ? 12.609 7.457 16.516 1 96 174 GLN A O 1
ATOM 1339 N N . GLY A 1 175 ? 13.695 8.492 14.844 1 90.94 175 GLY A N 1
ATOM 1340 C CA . GLY A 1 175 ? 14.883 8.742 15.656 1 90.94 175 GLY A CA 1
ATOM 1341 C C . GLY A 1 175 ? 15.648 7.48 16 1 90.94 175 GLY A C 1
ATOM 1342 O O . GLY A 1 175 ? 15.461 6.441 15.367 1 90.94 175 GLY A O 1
ATOM 1343 N N . GLY A 1 176 ? 16.609 7.707 16.938 1 90 176 GLY A N 1
ATOM 1344 C CA . GLY A 1 176 ? 17.406 6.562 17.375 1 90 176 GLY A CA 1
ATOM 1345 C C . GLY A 1 176 ? 18.297 6.004 16.281 1 90 176 GLY A C 1
ATOM 1346 O O . GLY A 1 176 ? 19.156 6.715 15.758 1 90 176 GLY A O 1
ATOM 1347 N N . ASP A 1 177 ? 17.922 4.766 15.781 1 89.81 177 ASP A N 1
ATOM 1348 C CA . ASP A 1 177 ? 18.75 4.027 14.828 1 89.81 177 ASP A CA 1
ATOM 1349 C C . ASP A 1 177 ? 18.344 4.348 13.391 1 89.81 177 ASP A C 1
ATOM 1351 O O . ASP A 1 177 ? 18.844 3.73 12.445 1 89.81 177 ASP A O 1
ATOM 1355 N N . CYS A 1 178 ? 17.5 5.332 13.289 1 95.38 178 CYS A N 1
ATOM 1356 C CA . CYS A 1 178 ? 17.078 5.699 11.945 1 95.38 178 CYS A CA 1
ATOM 1357 C C . CYS A 1 178 ? 18.219 6.305 11.148 1 95.38 178 CYS A C 1
ATOM 1359 O O . CYS A 1 178 ? 18.953 7.156 11.656 1 95.38 178 CYS A O 1
ATOM 1361 N N . VAL A 1 179 ? 18.375 5.801 9.953 1 94.31 179 VAL A N 1
ATOM 1362 C CA . VAL A 1 179 ? 19.203 6.438 8.938 1 94.31 179 VAL A CA 1
ATOM 1363 C C . VAL A 1 179 ? 18.328 7.125 7.898 1 94.31 179 VAL A C 1
ATOM 1365 O O . VAL A 1 179 ? 17.453 6.488 7.293 1 94.31 179 VAL A O 1
ATOM 1368 N N . TYR A 1 180 ? 18.594 8.367 7.738 1 95.19 180 TYR A N 1
ATOM 1369 C CA . TYR A 1 180 ? 17.719 9.133 6.859 1 95.19 180 TYR A CA 1
ATOM 1370 C C . TYR A 1 180 ? 18.406 9.461 5.547 1 95.19 180 TYR A C 1
ATOM 1372 O O . TYR A 1 180 ? 19.641 9.57 5.496 1 95.19 180 TYR A O 1
ATOM 1380 N N . ALA A 1 181 ? 17.547 9.555 4.508 1 92.25 181 ALA A N 1
ATOM 1381 C CA . ALA A 1 181 ? 18.047 10.133 3.27 1 92.25 181 ALA A CA 1
ATOM 1382 C C . ALA A 1 181 ? 18.625 11.531 3.508 1 92.25 181 ALA A C 1
ATOM 1384 O O . ALA A 1 181 ? 18.234 12.203 4.461 1 92.25 181 ALA A O 1
ATOM 1385 N N . PRO A 1 182 ? 19.516 11.938 2.621 1 91.44 182 PRO A N 1
ATOM 1386 C CA . PRO A 1 182 ? 20.016 13.305 2.762 1 91.44 182 PRO A CA 1
ATOM 1387 C C . PRO A 1 182 ? 18.906 14.352 2.664 1 91.44 182 PRO A C 1
ATOM 1389 O O . PRO A 1 182 ? 17.922 14.141 1.971 1 91.44 182 PRO A O 1
ATOM 1392 N N . LEU A 1 183 ? 19.125 15.445 3.408 1 90.94 183 LEU A N 1
ATOM 1393 C CA . LEU A 1 183 ? 18.188 16.547 3.326 1 90.94 183 LEU A CA 1
ATOM 1394 C C . LEU A 1 183 ? 18.141 17.125 1.916 1 90.94 183 LEU A C 1
ATOM 1396 O O . LEU A 1 183 ? 19.172 17.172 1.229 1 90.94 183 LEU A O 1
ATOM 1400 N N . PRO A 1 184 ? 16.984 17.453 1.492 1 81.94 184 PRO A N 1
ATOM 1401 C CA . PRO A 1 184 ? 16.875 18.031 0.146 1 81.94 184 PRO A CA 1
ATOM 1402 C C . PRO A 1 184 ? 17.609 19.359 0.017 1 81.94 184 PRO A C 1
ATOM 1404 O O . PRO A 1 184 ? 17.766 20.078 1.009 1 81.94 184 PRO A O 1
ATOM 1407 N N . MET B 1 1 ? -39.969 17.438 -25.125 1 28.64 1 MET B N 1
ATOM 1408 C CA . MET B 1 1 ? -38.969 16.391 -25.391 1 28.64 1 MET B CA 1
ATOM 1409 C C . MET B 1 1 ? -37.906 16.344 -24.297 1 28.64 1 MET B C 1
ATOM 1411 O O . MET B 1 1 ? -37.156 17.312 -24.109 1 28.64 1 MET B O 1
ATOM 1415 N N . LYS B 1 2 ? -38.25 15.703 -23.047 1 34.12 2 LYS B N 1
ATOM 1416 C CA . LYS B 1 2 ? -37.688 15.664 -21.688 1 34.12 2 LYS B CA 1
ATOM 1417 C C . LYS B 1 2 ? -36.281 15.086 -21.703 1 34.12 2 LYS B C 1
ATOM 1419 O O . LYS B 1 2 ? -36.094 13.883 -21.891 1 34.12 2 LYS B O 1
ATOM 1424 N N . TRP B 1 3 ? -35.281 15.805 -22.328 1 31.92 3 TRP B N 1
ATOM 1425 C CA . TRP B 1 3 ? -33.906 15.312 -22.5 1 31.92 3 TRP B CA 1
ATOM 1426 C C . TRP B 1 3 ? -33.281 14.977 -21.156 1 31.92 3 TRP B C 1
ATOM 1428 O O . TRP B 1 3 ? -33.188 15.836 -20.266 1 31.92 3 TRP B O 1
ATOM 1438 N N . SER B 1 4 ? -33.438 13.742 -20.688 1 29.56 4 SER B N 1
ATOM 1439 C CA . SER B 1 4 ? -32.906 13.164 -19.453 1 29.56 4 SER B CA 1
ATOM 1440 C C . SER B 1 4 ? -31.391 13.25 -19.391 1 29.56 4 SER B C 1
ATOM 1442 O O . SER B 1 4 ? -30.703 12.68 -20.234 1 29.56 4 SER B O 1
ATOM 1444 N N . VAL B 1 5 ? -30.797 14.367 -18.938 1 26.78 5 VAL B N 1
ATOM 1445 C CA . VAL B 1 5 ? -29.375 14.578 -18.703 1 26.78 5 VAL B CA 1
ATOM 1446 C C . VAL B 1 5 ? -28.844 13.484 -17.766 1 26.78 5 VAL B C 1
ATOM 1448 O O . VAL B 1 5 ? -29.234 13.422 -16.594 1 26.78 5 VAL B O 1
ATOM 1451 N N . LEU B 1 6 ? -28.625 12.273 -18.281 1 25.69 6 LEU B N 1
ATOM 1452 C CA . LEU B 1 6 ? -27.938 11.234 -17.531 1 25.69 6 LEU B CA 1
ATOM 1453 C C . LEU B 1 6 ? -26.562 11.711 -17.078 1 25.69 6 LEU B C 1
ATOM 1455 O O . LEU B 1 6 ? -25.672 11.906 -17.922 1 25.69 6 LEU B O 1
ATOM 1459 N N . VAL B 1 7 ? -26.453 12.523 -16.125 1 24.28 7 VAL B N 1
ATOM 1460 C CA . VAL B 1 7 ? -25.203 12.914 -15.492 1 24.28 7 VAL B CA 1
ATOM 1461 C C . VAL B 1 7 ? -24.438 11.68 -15.039 1 24.28 7 VAL B C 1
ATOM 1463 O O . VAL B 1 7 ? -24.875 10.969 -14.125 1 24.28 7 VAL B O 1
ATOM 1466 N N . LEU B 1 8 ? -23.797 10.961 -15.969 1 25.52 8 LEU B N 1
ATOM 1467 C CA . LEU B 1 8 ? -22.828 9.922 -15.633 1 25.52 8 LEU B CA 1
ATOM 1468 C C . LEU B 1 8 ? -21.766 10.461 -14.695 1 25.52 8 LEU B C 1
ATOM 1470 O O . LEU B 1 8 ? -20.938 11.297 -15.086 1 25.52 8 LEU B O 1
ATOM 1474 N N . LEU B 1 9 ? -22.094 10.625 -13.461 1 26.42 9 LEU B N 1
ATOM 1475 C CA . LEU B 1 9 ? -21.125 10.875 -12.391 1 26.42 9 LEU B CA 1
ATOM 1476 C C . LEU B 1 9 ? -19.922 9.953 -12.516 1 26.42 9 LEU B C 1
ATOM 1478 O O . LEU B 1 9 ? -20.047 8.734 -12.391 1 26.42 9 LEU B O 1
ATOM 1482 N N . GLY B 1 10 ? -19.062 10.258 -13.383 1 26 10 GLY B N 1
ATOM 1483 C CA . GLY B 1 10 ? -17.766 9.625 -13.516 1 26 10 GLY B CA 1
ATOM 1484 C C . GLY B 1 10 ? -17.109 9.32 -12.18 1 26 10 GLY B C 1
ATOM 1485 O O . GLY B 1 10 ? -16.922 10.219 -11.352 1 26 10 GLY B O 1
ATOM 1486 N N . LEU B 1 11 ? -17.375 8.172 -11.625 1 28.98 11 LEU B N 1
ATOM 1487 C CA . LEU B 1 11 ? -16.719 7.531 -10.492 1 28.98 11 LEU B CA 1
ATOM 1488 C C . LEU B 1 11 ? -15.203 7.695 -10.578 1 28.98 11 LEU B C 1
ATOM 1490 O O . LEU B 1 11 ? -14.57 7.164 -11.492 1 28.98 11 LEU B O 1
ATOM 1494 N N . LEU B 1 12 ? -14.742 8.805 -10.383 1 28.91 12 LEU B N 1
ATOM 1495 C CA . LEU B 1 12 ? -13.312 8.977 -10.141 1 28.91 12 LEU B CA 1
ATOM 1496 C C . LEU B 1 12 ? -12.75 7.793 -9.352 1 28.91 12 LEU B C 1
ATOM 1498 O O . LEU B 1 12 ? -13.109 7.59 -8.195 1 28.91 12 LEU B O 1
ATOM 1502 N N . ALA B 1 13 ? -12.508 6.652 -10.031 1 31.7 13 ALA B N 1
ATOM 1503 C CA . ALA B 1 13 ? -11.859 5.41 -9.609 1 31.7 13 ALA B CA 1
ATOM 1504 C C . ALA B 1 13 ? -10.523 5.691 -8.93 1 31.7 13 ALA B C 1
ATOM 1506 O O . ALA B 1 13 ? -9.539 6.02 -9.594 1 31.7 13 ALA B O 1
ATOM 1507 N N . ALA B 1 14 ? -10.43 6.477 -7.93 1 34.72 14 ALA B N 1
ATOM 1508 C CA . ALA B 1 14 ? -9.219 6.406 -7.117 1 34.72 14 ALA B CA 1
ATOM 1509 C C . ALA B 1 14 ? -8.703 4.969 -7.02 1 34.72 14 ALA B C 1
ATOM 1511 O O . ALA B 1 14 ? -9.469 4.051 -6.711 1 34.72 14 ALA B O 1
ATOM 1512 N N . ALA B 1 15 ? -7.672 4.637 -7.695 1 40.84 15 ALA B N 1
ATOM 1513 C CA . ALA B 1 15 ? -6.977 3.359 -7.816 1 40.84 15 ALA B CA 1
ATOM 1514 C C . ALA B 1 15 ? -6.801 2.701 -6.449 1 40.84 15 ALA B C 1
ATOM 1516 O O . ALA B 1 15 ? -5.734 2.807 -5.84 1 40.84 15 ALA B O 1
ATOM 1517 N N . LYS B 1 16 ? -7.52 3.123 -5.367 1 44.5 16 LYS B N 1
ATOM 1518 C CA . LYS B 1 16 ? -7.449 2.438 -4.078 1 44.5 16 LYS B CA 1
ATOM 1519 C C . LYS B 1 16 ? -7.582 0.928 -4.25 1 44.5 16 LYS B C 1
ATOM 1521 O O . LYS B 1 16 ? -8.047 0.455 -5.289 1 44.5 16 LYS B O 1
ATOM 1526 N N . ALA B 1 17 ? -7.176 0.195 -3.283 1 53.41 17 ALA B N 1
ATOM 1527 C CA . ALA B 1 17 ? -7.578 -1.197 -3.107 1 53.41 17 ALA B CA 1
ATOM 1528 C C . ALA B 1 17 ? -8.969 -1.44 -3.686 1 53.41 17 ALA B C 1
ATOM 1530 O O . ALA B 1 17 ? -9.875 -0.625 -3.502 1 53.41 17 ALA B O 1
ATOM 1531 N N . GLU B 1 18 ? -9.117 -2.221 -4.77 1 65.81 18 GLU B N 1
ATOM 1532 C CA . GLU B 1 18 ? -10.406 -2.332 -5.438 1 65.81 18 GLU B CA 1
ATOM 1533 C C . GLU B 1 18 ? -11.461 -2.928 -4.504 1 65.81 18 GLU B C 1
ATOM 1535 O O . GLU B 1 18 ? -11.641 -4.145 -4.461 1 65.81 18 GLU B O 1
ATOM 1540 N N . ILE B 1 19 ? -11.672 -2.209 -3.438 1 80.06 19 ILE B N 1
ATOM 1541 C CA . ILE B 1 19 ? -12.914 -2.533 -2.738 1 80.06 19 ILE B CA 1
ATOM 1542 C C . ILE B 1 19 ? -14.109 -2.26 -3.648 1 80.06 19 ILE B C 1
ATOM 1544 O O . ILE B 1 19 ? -14.266 -1.146 -4.156 1 80.06 19 ILE B O 1
ATOM 1548 N N . THR B 1 20 ? -14.789 -3.26 -3.982 1 87.31 20 THR B N 1
ATOM 1549 C CA . THR B 1 20 ? -15.914 -3.154 -4.91 1 87.31 20 THR B CA 1
ATOM 1550 C C . THR B 1 20 ? -17.172 -3.748 -4.297 1 87.31 20 THR B C 1
ATOM 1552 O O . THR B 1 20 ? -17.109 -4.48 -3.309 1 87.31 20 THR B O 1
ATOM 1555 N N . ALA B 1 21 ? -18.312 -3.332 -4.844 1 89.12 21 ALA B N 1
ATOM 1556 C CA . ALA B 1 21 ? -19.562 -3.926 -4.406 1 89.12 21 ALA B CA 1
ATOM 1557 C C . ALA B 1 21 ? -19.641 -5.402 -4.789 1 89.12 21 ALA B C 1
ATOM 1559 O O . ALA B 1 21 ? -19.141 -5.801 -5.844 1 89.12 21 ALA B O 1
ATOM 1560 N N . GLY B 1 22 ? -20.219 -6.129 -3.92 1 93.31 22 GLY B N 1
ATOM 1561 C CA . GLY B 1 22 ? -20.453 -7.523 -4.246 1 93.31 22 GLY B CA 1
ATOM 1562 C C . GLY B 1 22 ? -20.062 -8.477 -3.135 1 93.31 22 GLY B C 1
ATOM 1563 O O . GLY B 1 22 ? -19.688 -8.039 -2.043 1 93.31 22 GLY B O 1
ATOM 1564 N N . ILE B 1 23 ? -20.219 -9.773 -3.414 1 95.44 23 ILE B N 1
ATOM 1565 C CA . ILE B 1 23 ? -19.922 -10.844 -2.473 1 95.44 23 ILE B CA 1
ATOM 1566 C C . ILE B 1 23 ? -18.688 -11.617 -2.951 1 95.44 23 ILE B C 1
ATOM 1568 O O . ILE B 1 23 ? -18.562 -11.898 -4.145 1 95.44 23 ILE B O 1
ATOM 1572 N N . CYS B 1 24 ? -17.812 -11.914 -2.047 1 97.25 24 CYS B N 1
ATOM 1573 C CA . CYS B 1 24 ? -16.672 -12.75 -2.393 1 97.25 24 CYS B CA 1
ATOM 1574 C C . CYS B 1 24 ? -17.125 -14.047 -3.043 1 97.25 24 CYS B C 1
ATOM 1576 O O . CYS B 1 24 ? -18.062 -14.688 -2.578 1 97.25 24 CYS B O 1
ATOM 1578 N N . PRO B 1 25 ? -16.453 -14.414 -4.094 1 97.5 25 PRO B N 1
ATOM 1579 C CA . PRO B 1 25 ? -16.766 -15.734 -4.648 1 97.5 25 PRO B CA 1
ATOM 1580 C C . PRO B 1 25 ? -16.266 -16.875 -3.771 1 97.5 25 PRO B C 1
ATOM 1582 O O . PRO B 1 25 ? -15.422 -16.672 -2.896 1 97.5 25 PRO B O 1
ATOM 1585 N N . GLU B 1 26 ? -16.906 -18.031 -4.035 1 97.56 26 GLU B N 1
ATOM 1586 C CA . GLU B 1 26 ? -16.281 -19.25 -3.508 1 97.56 26 GLU B CA 1
ATOM 1587 C C . GLU B 1 26 ? -15.086 -19.672 -4.363 1 97.56 26 GLU B C 1
ATOM 1589 O O . GLU B 1 26 ? -15.141 -19.594 -5.594 1 97.56 26 GLU B O 1
ATOM 1594 N N . TRP B 1 27 ? -14.008 -19.953 -3.674 1 98.31 27 TRP B N 1
ATOM 1595 C CA . TRP B 1 27 ? -12.844 -20.469 -4.391 1 98.31 27 TRP B CA 1
ATOM 1596 C C . TRP B 1 27 ? -12.188 -21.609 -3.617 1 98.31 27 TRP B C 1
ATOM 1598 O O . TRP B 1 27 ? -12.508 -21.844 -2.449 1 98.31 27 TRP B O 1
ATOM 1608 N N . THR B 1 28 ? -11.367 -22.344 -4.27 1 98.38 28 THR B N 1
ATOM 1609 C CA . THR B 1 28 ? -10.547 -23.375 -3.633 1 98.38 28 THR B CA 1
ATOM 1610 C C . THR B 1 28 ? -9.078 -23.172 -3.971 1 98.38 28 THR B C 1
ATOM 1612 O O . THR B 1 28 ? -8.742 -22.672 -5.039 1 98.38 28 THR B O 1
ATOM 1615 N N . ASN B 1 29 ? -8.25 -23.547 -3.031 1 98.75 29 ASN B N 1
ATOM 1616 C CA . ASN B 1 29 ? -6.82 -23.625 -3.285 1 98.75 29 ASN B CA 1
ATOM 1617 C C . ASN B 1 29 ? -6.445 -24.906 -4.039 1 98.75 29 ASN B C 1
ATOM 1619 O O . ASN B 1 29 ? -7.297 -25.766 -4.266 1 98.75 29 ASN B O 1
ATOM 1623 N N . VAL B 1 30 ? -5.199 -24.922 -4.473 1 98.62 30 VAL B N 1
ATOM 1624 C CA . VAL B 1 30 ? -4.668 -26.172 -5.031 1 98.62 30 VAL B CA 1
ATOM 1625 C C . VAL B 1 30 ? -4.895 -27.312 -4.047 1 98.62 30 VAL B C 1
ATOM 1627 O O . VAL B 1 30 ? -4.875 -27.109 -2.83 1 98.62 30 VAL B O 1
ATOM 1630 N N . GLU B 1 31 ? -5.062 -28.516 -4.539 1 96.94 31 GLU B N 1
ATOM 1631 C CA . GLU B 1 31 ? -5.32 -29.703 -3.711 1 96.94 31 GLU B CA 1
ATOM 1632 C C . GLU B 1 31 ? -4.078 -30.094 -2.916 1 96.94 31 GLU B C 1
ATOM 1634 O O . GLU B 1 31 ? -4.184 -30.578 -1.788 1 96.94 31 GLU B O 1
ATOM 1639 N N . THR B 1 32 ? -3.008 -29.953 -3.555 1 96.94 32 THR B N 1
ATOM 1640 C CA . THR B 1 32 ? -1.7 -30.172 -2.945 1 96.94 32 THR B CA 1
ATOM 1641 C C . THR B 1 32 ? -0.778 -28.984 -3.205 1 96.94 32 THR B C 1
ATOM 1643 O O . THR B 1 32 ? -0.858 -28.344 -4.258 1 96.94 32 THR B O 1
ATOM 1646 N N . PHE B 1 33 ? 0.015 -28.734 -2.197 1 97.44 33 PHE B N 1
ATOM 1647 C CA . PHE B 1 33 ? 0.964 -27.641 -2.352 1 97.44 33 PHE B CA 1
ATOM 1648 C C . PHE B 1 33 ? 2.377 -28.094 -2.004 1 97.44 33 PHE B C 1
ATOM 1650 O O . PHE B 1 33 ? 2.662 -28.438 -0.853 1 97.44 33 PHE B O 1
ATOM 1657 N N . ASP B 1 34 ? 3.176 -28.047 -2.979 1 97 34 ASP B N 1
ATOM 1658 C CA . ASP B 1 34 ? 4.57 -28.453 -2.836 1 97 34 ASP B CA 1
ATOM 1659 C C . ASP B 1 34 ? 5.48 -27.234 -2.689 1 97 34 ASP B C 1
ATOM 1661 O O . ASP B 1 34 ? 5.934 -26.672 -3.686 1 97 34 ASP B O 1
ATOM 1665 N N . ILE B 1 35 ? 5.879 -26.906 -1.479 1 97 35 ILE B N 1
ATOM 1666 C CA . ILE B 1 35 ? 6.625 -25.688 -1.188 1 97 35 ILE B CA 1
ATOM 1667 C C . ILE B 1 35 ? 7.969 -25.719 -1.911 1 97 35 ILE B C 1
ATOM 1669 O O . ILE B 1 35 ? 8.336 -24.75 -2.592 1 97 35 ILE B O 1
ATOM 1673 N N . PRO B 1 36 ? 8.672 -26.797 -1.902 1 97 36 PRO B N 1
ATOM 1674 C CA . PRO B 1 36 ? 9.969 -26.812 -2.59 1 97 36 PRO B CA 1
ATOM 1675 C C . PRO B 1 36 ? 9.852 -26.469 -4.074 1 97 36 PRO B C 1
ATOM 1677 O O . PRO B 1 36 ? 10.672 -25.719 -4.605 1 97 36 PRO B O 1
ATOM 1680 N N . SER B 1 37 ? 8.844 -26.984 -4.742 1 97.69 37 SER B N 1
ATOM 1681 C CA . SER B 1 37 ? 8.672 -26.719 -6.164 1 97.69 37 SER B CA 1
ATOM 1682 C C . SER B 1 37 ? 8.227 -25.281 -6.406 1 97.69 37 SER B C 1
ATOM 1684 O O . SER B 1 37 ? 8.32 -24.766 -7.527 1 97.69 37 SER B O 1
ATOM 1686 N N . TYR B 1 38 ? 7.723 -24.641 -5.359 1 98.19 38 TYR B N 1
ATOM 1687 C CA . TYR B 1 38 ? 7.188 -23.297 -5.469 1 98.19 38 TYR B CA 1
ATOM 1688 C C . TYR B 1 38 ? 8.281 -22.25 -5.273 1 98.19 38 TYR B C 1
ATOM 1690 O O . TYR B 1 38 ? 8.125 -21.094 -5.664 1 98.19 38 TYR B O 1
ATOM 1698 N N . LEU B 1 39 ? 9.422 -22.625 -4.699 1 98.31 39 LEU B N 1
ATOM 1699 C CA . LEU B 1 39 ? 10.516 -21.719 -4.383 1 98.31 39 LEU B CA 1
ATOM 1700 C C . LEU B 1 39 ? 11.133 -21.141 -5.652 1 98.31 39 LEU B C 1
ATOM 1702 O O . LEU B 1 39 ? 10.883 -21.641 -6.75 1 98.31 39 LEU B O 1
ATOM 1706 N N . GLY B 1 40 ? 11.906 -20.094 -5.434 1 98.38 40 GLY B N 1
ATOM 1707 C CA . GLY B 1 40 ? 12.531 -19.406 -6.551 1 98.38 40 GLY B CA 1
ATOM 1708 C C . GLY B 1 40 ? 11.828 -18.109 -6.926 1 98.38 40 GLY B C 1
ATOM 1709 O O . GLY B 1 40 ? 11.008 -17.609 -6.16 1 98.38 40 GLY B O 1
ATOM 1710 N N . ARG B 1 41 ? 12.227 -17.531 -8.062 1 98.62 41 ARG B N 1
ATOM 1711 C CA . ARG B 1 41 ? 11.703 -16.25 -8.484 1 98.62 41 ARG B CA 1
ATOM 1712 C C . ARG B 1 41 ? 10.43 -16.406 -9.305 1 98.62 41 ARG B C 1
ATOM 1714 O O . ARG B 1 41 ? 10.359 -17.281 -10.188 1 98.62 41 ARG B O 1
ATOM 1721 N N . TRP B 1 42 ? 9.531 -15.602 -9.031 1 98.75 42 TRP B N 1
ATOM 1722 C CA . TRP B 1 42 ? 8.336 -15.383 -9.844 1 98.75 42 TRP B CA 1
ATOM 1723 C C . TRP B 1 42 ? 8.266 -13.938 -10.312 1 98.75 42 TRP B C 1
ATOM 1725 O O . TRP B 1 42 ? 8.516 -13.008 -9.539 1 98.75 42 TRP B O 1
ATOM 1735 N N . TYR B 1 43 ? 7.949 -13.75 -11.594 1 98.69 43 TYR B N 1
ATOM 1736 C CA . TYR B 1 43 ? 7.641 -12.438 -12.148 1 98.69 43 TYR B CA 1
ATOM 1737 C C . TYR B 1 43 ? 6.145 -12.156 -12.086 1 98.69 43 TYR B C 1
ATOM 1739 O O . TYR B 1 43 ? 5.336 -12.977 -12.523 1 98.69 43 TYR B O 1
ATOM 1747 N N . GLU B 1 44 ? 5.816 -11.008 -11.484 1 98.69 44 GLU B N 1
ATOM 1748 C CA . GLU B 1 44 ? 4.414 -10.609 -11.492 1 98.69 44 GLU B CA 1
ATOM 1749 C C . GLU B 1 44 ? 3.969 -10.164 -12.883 1 98.69 44 GLU B C 1
ATOM 1751 O O . GLU B 1 44 ? 4.492 -9.188 -13.422 1 98.69 44 GLU B O 1
ATOM 1756 N N . MET B 1 45 ? 2.955 -10.836 -13.414 1 98.56 45 MET B N 1
ATOM 1757 C CA . MET B 1 45 ? 2.502 -10.516 -14.766 1 98.56 45 MET B CA 1
ATOM 1758 C C . MET B 1 45 ? 1.292 -9.586 -14.727 1 98.56 45 MET B C 1
ATOM 1760 O O . MET B 1 45 ? 1.119 -8.75 -15.617 1 98.56 45 MET B O 1
ATOM 1764 N N . ALA B 1 46 ? 0.527 -9.805 -13.781 1 97.94 46 ALA B N 1
ATOM 1765 C CA . ALA B 1 46 ? -0.69 -9.008 -13.625 1 97.94 46 ALA B CA 1
ATOM 1766 C C . ALA B 1 46 ? -1.22 -9.094 -12.195 1 97.94 46 ALA B C 1
ATOM 1768 O O . ALA B 1 46 ? -0.866 -10.008 -11.445 1 97.94 46 ALA B O 1
ATOM 1769 N N . ARG B 1 47 ? -2.061 -8.125 -11.859 1 96.69 47 ARG B N 1
ATOM 1770 C CA . ARG B 1 47 ? -2.713 -8.102 -10.555 1 96.69 47 ARG B CA 1
ATOM 1771 C C . ARG B 1 47 ? -4.043 -7.352 -10.617 1 96.69 47 ARG B C 1
ATOM 1773 O O . ARG B 1 47 ? -4.242 -6.504 -11.492 1 96.69 47 ARG B O 1
ATOM 1780 N N . LEU B 1 48 ? -4.922 -7.73 -9.68 1 94.88 48 LEU B N 1
ATOM 1781 C CA . LEU B 1 48 ? -5.945 -6.734 -9.375 1 94.88 48 LEU B CA 1
ATOM 1782 C C . LEU B 1 48 ? -5.324 -5.492 -8.742 1 94.88 48 LEU B C 1
ATOM 1784 O O . LEU B 1 48 ? -4.422 -5.602 -7.91 1 94.88 48 LEU B O 1
ATOM 1788 N N . PRO B 1 49 ? -5.82 -4.289 -9.125 1 88.5 49 PRO B N 1
ATOM 1789 C CA . PRO B 1 49 ? -5.203 -3.076 -8.586 1 88.5 49 PRO B CA 1
ATOM 1790 C C . PRO B 1 49 ? -5.238 -3.025 -7.062 1 88.5 49 PRO B C 1
ATOM 1792 O O . PRO B 1 49 ? -6.273 -3.311 -6.453 1 88.5 49 PRO B O 1
ATOM 1795 N N . VAL B 1 50 ? -4.055 -2.719 -6.473 1 86.12 50 VAL B N 1
ATOM 1796 C CA . VAL B 1 50 ? -3.914 -2.48 -5.039 1 86.12 50 VAL B CA 1
ATOM 1797 C C . VAL B 1 50 ? -3.16 -1.174 -4.805 1 86.12 50 VAL B C 1
ATOM 1799 O O . VAL B 1 50 ? -2.238 -0.838 -5.551 1 86.12 50 VAL B O 1
ATOM 1802 N N . ALA B 1 51 ? -3.486 -0.513 -3.719 1 78.5 51 ALA B N 1
ATOM 1803 C CA . ALA B 1 51 ? -2.914 0.802 -3.441 1 78.5 51 ALA B CA 1
ATOM 1804 C C . ALA B 1 51 ? -1.412 0.705 -3.189 1 78.5 51 ALA B C 1
ATOM 1806 O O . ALA B 1 51 ? -0.658 1.617 -3.533 1 78.5 51 ALA B O 1
ATOM 1807 N N . PHE B 1 52 ? -0.912 -0.438 -2.676 1 82.94 52 PHE B N 1
ATOM 1808 C CA . PHE B 1 52 ? 0.469 -0.541 -2.219 1 82.94 52 PHE B CA 1
ATOM 1809 C C . PHE B 1 52 ? 1.396 -0.9 -3.373 1 82.94 52 PHE B C 1
ATOM 1811 O O . PHE B 1 52 ? 2.617 -0.92 -3.211 1 82.94 52 PHE B O 1
ATOM 1818 N N . GLU B 1 53 ? 0.851 -1.124 -4.539 1 88.19 53 GLU B N 1
ATOM 1819 C CA . GLU B 1 53 ? 1.702 -1.464 -5.676 1 88.19 53 GLU B CA 1
ATOM 1820 C C . GLU B 1 53 ? 1.459 -0.519 -6.852 1 88.19 53 GLU B C 1
ATOM 1822 O O . GLU B 1 53 ? 1.861 -0.806 -7.98 1 88.19 53 GLU B O 1
ATOM 1827 N N . LEU B 1 54 ? 0.787 0.598 -6.559 1 81.31 54 LEU B N 1
ATOM 1828 C CA . LEU B 1 54 ? 0.512 1.568 -7.613 1 81.31 54 LEU B CA 1
ATOM 1829 C C . LEU B 1 54 ? 1.81 2.127 -8.188 1 81.31 54 LEU B C 1
ATOM 1831 O O . LEU B 1 54 ? 2.699 2.537 -7.441 1 81.31 54 LEU B O 1
ATOM 1835 N N . GLY B 1 55 ? 1.879 2.016 -9.516 1 80.88 55 GLY B N 1
ATOM 1836 C CA . GLY B 1 55 ? 3 2.635 -10.203 1 80.88 55 GLY B CA 1
ATOM 1837 C C . GLY B 1 55 ? 4.262 1.795 -10.172 1 80.88 55 GLY B C 1
ATOM 1838 O O . GLY B 1 55 ? 5.316 2.229 -10.633 1 80.88 55 GLY B O 1
ATOM 1839 N N . ILE B 1 56 ? 4.199 0.618 -9.609 1 87.31 56 ILE B N 1
ATOM 1840 C CA . ILE B 1 56 ? 5.395 -0.206 -9.477 1 87.31 56 ILE B CA 1
ATOM 1841 C C . ILE B 1 56 ? 5.535 -1.114 -10.695 1 87.31 56 ILE B C 1
ATOM 1843 O O . ILE B 1 56 ? 4.562 -1.743 -11.125 1 87.31 56 ILE B O 1
ATOM 1847 N N . SER B 1 57 ? 6.688 -1.113 -11.305 1 91.75 57 SER B N 1
ATOM 1848 C CA . SER B 1 57 ? 7.023 -1.956 -12.445 1 91.75 57 SER B CA 1
ATOM 1849 C C . SER B 1 57 ? 8.109 -2.963 -12.086 1 91.75 57 SER B C 1
ATOM 1851 O O . SER B 1 57 ? 8.656 -2.926 -10.984 1 91.75 57 SER B O 1
ATOM 1853 N N . CYS B 1 58 ? 8.352 -3.93 -13.023 1 96.88 58 CYS B N 1
ATOM 1854 C CA . CYS B 1 58 ? 9.445 -4.883 -12.898 1 96.88 58 CYS B CA 1
ATOM 1855 C C . CYS B 1 58 ? 9.336 -5.676 -11.602 1 96.88 58 CYS B C 1
ATOM 1857 O O . CYS B 1 58 ? 10.344 -5.941 -10.945 1 96.88 58 CYS B O 1
ATOM 1859 N N . VAL B 1 59 ? 8.125 -6.035 -11.195 1 96.62 59 VAL B N 1
ATOM 1860 C CA . VAL B 1 59 ? 7.867 -6.652 -9.898 1 96.62 59 VAL B CA 1
ATOM 1861 C C . VAL B 1 59 ? 8.242 -8.133 -9.945 1 96.62 59 VAL B C 1
ATOM 1863 O O . VAL B 1 59 ? 7.84 -8.852 -10.859 1 96.62 59 VAL B O 1
ATOM 1866 N N . THR B 1 60 ? 9.047 -8.539 -9.016 1 98.06 60 THR B N 1
ATOM 1867 C CA . THR B 1 60 ? 9.359 -9.945 -8.789 1 98.06 60 THR B CA 1
ATOM 1868 C C . THR B 1 60 ? 9.156 -10.312 -7.32 1 98.06 60 THR B C 1
ATOM 1870 O O . THR B 1 60 ? 9.172 -9.445 -6.445 1 98.06 60 THR B O 1
ATOM 1873 N N . VAL B 1 61 ? 8.969 -11.594 -7.105 1 97.88 61 VAL B N 1
ATOM 1874 C CA . VAL B 1 61 ? 9.016 -12.148 -5.758 1 97.88 61 VAL B CA 1
ATOM 1875 C C . VAL B 1 61 ? 9.922 -13.383 -5.742 1 97.88 61 VAL B C 1
ATOM 1877 O O . VAL B 1 61 ? 9.781 -14.273 -6.582 1 97.88 61 VAL B O 1
ATOM 1880 N N . ASP B 1 62 ? 10.82 -13.367 -4.863 1 98.25 62 ASP B N 1
ATOM 1881 C CA . ASP B 1 62 ? 11.703 -14.508 -4.652 1 98.25 62 ASP B CA 1
ATOM 1882 C C . ASP B 1 62 ? 11.344 -15.25 -3.365 1 98.25 62 ASP B C 1
ATOM 1884 O O . ASP B 1 62 ? 11.414 -14.68 -2.273 1 98.25 62 ASP B O 1
ATOM 1888 N N . TYR B 1 63 ? 10.992 -16.469 -3.545 1 98.25 63 TYR B N 1
ATOM 1889 C CA . TYR B 1 63 ? 10.75 -17.328 -2.395 1 98.25 63 TYR B CA 1
ATOM 1890 C C . TYR B 1 63 ? 11.953 -18.219 -2.111 1 98.25 63 TYR B C 1
ATOM 1892 O O . TYR B 1 63 ? 12.492 -18.859 -3.02 1 98.25 63 TYR B O 1
ATOM 1900 N N . GLY B 1 64 ? 12.359 -18.172 -0.862 1 98.19 64 GLY B N 1
ATOM 1901 C CA . GLY B 1 64 ? 13.461 -19.031 -0.421 1 98.19 64 GLY B CA 1
ATOM 1902 C C . GLY B 1 64 ? 13.094 -19.922 0.75 1 98.19 64 GLY B C 1
ATOM 1903 O O . GLY B 1 64 ? 12.094 -19.672 1.429 1 98.19 64 GLY B O 1
ATOM 1904 N N . PRO B 1 65 ? 13.977 -20.953 0.979 1 97.38 65 PRO B N 1
ATOM 1905 C CA . PRO B 1 65 ? 13.695 -21.859 2.092 1 97.38 65 PRO B CA 1
ATOM 1906 C C . PRO B 1 65 ? 14.023 -21.25 3.453 1 97.38 65 PRO B C 1
ATOM 1908 O O . PRO B 1 65 ? 14.992 -20.5 3.578 1 97.38 65 PRO B O 1
ATOM 1911 N N . LEU B 1 66 ? 13.188 -21.5 4.445 1 97.44 66 LEU B N 1
ATOM 1912 C CA . LEU B 1 66 ? 13.453 -21.125 5.828 1 97.44 66 LEU B CA 1
ATOM 1913 C C . LEU B 1 66 ? 13.227 -22.297 6.77 1 97.44 66 LEU B C 1
ATOM 1915 O O . LEU B 1 66 ? 14.086 -22.609 7.602 1 97.44 66 LEU B O 1
ATOM 1919 N N . SER B 1 67 ? 12.125 -22.969 6.719 1 97.06 67 SER B N 1
ATOM 1920 C CA . SER B 1 67 ? 11.773 -24.219 7.395 1 97.06 67 SER B CA 1
ATOM 1921 C C . SER B 1 67 ? 10.773 -25.031 6.574 1 97.06 67 SER B C 1
ATOM 1923 O O . SER B 1 67 ? 10.5 -24.703 5.414 1 97.06 67 SER B O 1
ATOM 1925 N N . ASP B 1 68 ? 10.258 -26.094 7.203 1 95.06 68 ASP B N 1
ATOM 1926 C CA . ASP B 1 68 ? 9.289 -26.922 6.488 1 95.06 68 ASP B CA 1
ATOM 1927 C C . ASP B 1 68 ? 7.988 -26.172 6.246 1 95.06 68 ASP B C 1
ATOM 1929 O O . ASP B 1 68 ? 7.25 -26.469 5.305 1 95.06 68 ASP B O 1
ATOM 1933 N N . THR B 1 69 ? 7.738 -25.219 7.074 1 95.44 69 THR B N 1
ATOM 1934 C CA . THR B 1 69 ? 6.438 -24.562 6.984 1 95.44 69 THR B CA 1
ATOM 1935 C C . THR B 1 69 ? 6.605 -23.062 6.734 1 95.44 69 THR B C 1
ATOM 1937 O O . THR B 1 69 ? 5.617 -22.328 6.695 1 95.44 69 THR B O 1
ATOM 1940 N N . MET B 1 70 ? 7.879 -22.656 6.625 1 97.81 70 MET B N 1
ATOM 1941 C CA . MET B 1 70 ? 8.125 -21.234 6.445 1 97.81 70 MET B CA 1
ATOM 1942 C C . MET B 1 70 ? 9.055 -20.984 5.266 1 97.81 70 MET B C 1
ATOM 1944 O O . MET B 1 70 ? 9.969 -21.766 5.016 1 97.81 70 MET B O 1
ATOM 1948 N N . ILE B 1 71 ? 8.82 -19.906 4.57 1 98.5 71 ILE B N 1
ATOM 1949 C CA . ILE B 1 71 ? 9.672 -19.5 3.459 1 98.5 71 ILE B CA 1
ATOM 1950 C C . ILE B 1 71 ? 10.055 -18.031 3.623 1 98.5 71 ILE B C 1
ATOM 1952 O O . ILE B 1 71 ? 9.367 -17.266 4.305 1 98.5 71 ILE B O 1
ATOM 1956 N N . THR B 1 72 ? 11.219 -17.656 3.084 1 97.44 72 THR B N 1
ATOM 1957 C CA . THR B 1 72 ? 11.523 -16.234 2.943 1 97.44 72 THR B CA 1
ATOM 1958 C C . THR B 1 72 ? 10.828 -15.648 1.725 1 97.44 72 THR B C 1
ATOM 1960 O O . THR B 1 72 ? 10.609 -16.344 0.728 1 97.44 72 THR B O 1
ATOM 1963 N N . VAL B 1 73 ? 10.391 -14.438 1.851 1 96.12 73 VAL B N 1
ATOM 1964 C CA . VAL B 1 73 ? 9.75 -13.688 0.776 1 96.12 73 VAL B CA 1
ATOM 1965 C C . VAL B 1 73 ? 10.516 -12.398 0.512 1 96.12 73 VAL B C 1
ATOM 1967 O O . VAL B 1 73 ? 10.625 -11.539 1.391 1 96.12 73 VAL B O 1
ATOM 1970 N N . THR B 1 74 ? 11.086 -12.242 -0.662 1 94.56 74 THR B N 1
ATOM 1971 C CA . THR B 1 74 ? 11.758 -11.016 -1.077 1 94.56 74 THR B CA 1
ATOM 1972 C C . THR B 1 74 ? 11.055 -10.398 -2.289 1 94.56 74 THR B C 1
ATOM 1974 O O . THR B 1 74 ? 11.148 -10.93 -3.398 1 94.56 74 THR B O 1
ATOM 1977 N N . ASN B 1 75 ? 10.367 -9.281 -2.02 1 93.25 75 ASN B N 1
ATOM 1978 C CA . ASN B 1 75 ? 9.703 -8.547 -3.088 1 93.25 75 ASN B CA 1
ATOM 1979 C C . ASN B 1 75 ? 10.609 -7.465 -3.672 1 93.25 75 ASN B C 1
ATOM 1981 O O . ASN B 1 75 ? 11.273 -6.742 -2.93 1 93.25 75 ASN B O 1
ATOM 1985 N N . ASN B 1 76 ? 10.594 -7.418 -4.988 1 93.19 76 ASN B N 1
ATOM 1986 C CA . ASN B 1 76 ? 11.336 -6.371 -5.688 1 93.19 76 ASN B CA 1
ATOM 1987 C C . ASN B 1 76 ? 10.453 -5.641 -6.695 1 93.19 76 ASN B C 1
ATOM 1989 O O . ASN B 1 76 ? 9.516 -6.219 -7.242 1 93.19 76 ASN B O 1
ATOM 1993 N N . GLY B 1 77 ? 10.758 -4.41 -6.875 1 92.56 77 GLY B N 1
ATOM 1994 C CA . GLY B 1 77 ? 10.102 -3.607 -7.891 1 92.56 77 GLY B CA 1
ATOM 1995 C C . GLY B 1 77 ? 10.859 -2.34 -8.234 1 92.56 77 GLY B C 1
ATOM 1996 O O . GLY B 1 77 ? 11.969 -2.121 -7.746 1 92.56 77 GLY B O 1
ATOM 1997 N N . ASP B 1 78 ? 10.281 -1.681 -9.164 1 90 78 ASP B N 1
ATOM 1998 C CA . ASP B 1 78 ? 10.859 -0.421 -9.617 1 90 78 ASP B CA 1
ATOM 1999 C C . ASP B 1 78 ? 9.828 0.699 -9.602 1 90 78 ASP B C 1
ATOM 2001 O O . ASP B 1 78 ? 8.789 0.604 -10.266 1 90 78 ASP B O 1
ATOM 2005 N N . LEU B 1 79 ? 10.156 1.762 -8.828 1 81.75 79 LEU B N 1
ATOM 2006 C CA . LEU B 1 79 ? 9.281 2.924 -8.75 1 81.75 79 LEU B CA 1
ATOM 2007 C C . LEU B 1 79 ? 9.82 4.07 -9.602 1 81.75 79 LEU B C 1
ATOM 2009 O O . LEU B 1 79 ? 9.5 5.234 -9.352 1 81.75 79 LEU B O 1
ATOM 2013 N N . GLY B 1 80 ? 10.742 3.758 -10.492 1 79.38 80 GLY B N 1
ATOM 2014 C CA . GLY B 1 80 ? 11.258 4.754 -11.422 1 79.38 80 GLY B CA 1
ATOM 2015 C C . GLY B 1 80 ? 12.664 5.207 -11.086 1 79.38 80 GLY B C 1
ATOM 2016 O O . GLY B 1 80 ? 13.312 5.875 -11.891 1 79.38 80 GLY B O 1
ATOM 2017 N N . ASN B 1 81 ? 13.156 4.934 -9.883 1 80.12 81 ASN B N 1
ATOM 2018 C CA . ASN B 1 81 ? 14.469 5.406 -9.477 1 80.12 81 ASN B CA 1
ATOM 2019 C C . ASN B 1 81 ? 15.336 4.266 -8.945 1 80.12 81 ASN B C 1
ATOM 2021 O O . ASN B 1 81 ? 16.156 4.465 -8.047 1 80.12 81 ASN B O 1
ATOM 2025 N N . GLY B 1 82 ? 15.062 3.088 -9.43 1 81.94 82 GLY B N 1
ATOM 2026 C CA . GLY B 1 82 ? 15.844 1.931 -9.039 1 81.94 82 GLY B CA 1
ATOM 2027 C C . GLY B 1 82 ? 15.039 0.881 -8.297 1 81.94 82 GLY B C 1
ATOM 2028 O O . GLY B 1 82 ? 13.828 1.039 -8.117 1 81.94 82 GLY B O 1
ATOM 2029 N N . ILE B 1 83 ? 15.742 -0.131 -7.945 1 85.88 83 ILE B N 1
ATOM 2030 C CA . ILE B 1 83 ? 15.109 -1.296 -7.336 1 85.88 83 ILE B CA 1
ATOM 2031 C C . ILE B 1 83 ? 14.758 -0.988 -5.883 1 85.88 83 ILE B C 1
ATOM 2033 O O . ILE B 1 83 ? 15.562 -0.412 -5.148 1 85.88 83 ILE B O 1
ATOM 2037 N N . VAL B 1 84 ? 13.57 -1.287 -5.57 1 82.94 84 VAL B N 1
ATOM 2038 C CA . VAL B 1 84 ? 13.117 -1.288 -4.184 1 82.94 84 VAL B CA 1
ATOM 2039 C C . VAL B 1 84 ? 12.852 -2.721 -3.727 1 82.94 84 VAL B C 1
ATOM 2041 O O . VAL B 1 84 ? 12.273 -3.518 -4.473 1 82.94 84 VAL B O 1
ATOM 2044 N N . THR B 1 85 ? 13.32 -3.014 -2.521 1 88.69 85 THR B N 1
ATOM 2045 C CA . THR B 1 85 ? 13.203 -4.371 -2.002 1 88.69 85 THR B CA 1
ATOM 2046 C C . THR B 1 85 ? 12.477 -4.379 -0.662 1 88.69 85 THR B C 1
ATOM 2048 O O . THR B 1 85 ? 12.727 -3.523 0.191 1 88.69 85 THR B O 1
ATOM 2051 N N . VAL B 1 86 ? 11.586 -5.32 -0.497 1 86 86 VAL B N 1
ATOM 2052 C CA . VAL B 1 86 ? 10.898 -5.582 0.764 1 86 86 VAL B CA 1
ATOM 2053 C C . VAL B 1 86 ? 11.047 -7.055 1.139 1 86 86 VAL B C 1
ATOM 2055 O O . VAL B 1 86 ? 10.75 -7.938 0.334 1 86 86 VAL B O 1
ATOM 2058 N N . GLU B 1 87 ? 11.461 -7.234 2.371 1 90.06 87 GLU B N 1
ATOM 2059 C CA . GLU B 1 87 ? 11.719 -8.602 2.814 1 90.06 87 GLU B CA 1
ATOM 2060 C C . GLU B 1 87 ? 10.742 -9.016 3.91 1 90.06 87 GLU B C 1
ATOM 2062 O O . GLU B 1 87 ? 10.266 -8.172 4.676 1 90.06 87 GLU B O 1
ATOM 2067 N N . GLY B 1 88 ? 10.539 -10.359 3.936 1 92.38 88 GLY B N 1
ATOM 2068 C CA . GLY B 1 88 ? 9.672 -10.945 4.949 1 92.38 88 GLY B CA 1
ATOM 2069 C C . GLY B 1 88 ? 9.641 -12.461 4.914 1 92.38 88 GLY B C 1
ATOM 2070 O O . GLY B 1 88 ? 10.641 -13.094 4.566 1 92.38 88 GLY B O 1
ATOM 2071 N N . THR B 1 89 ? 8.477 -12.945 5.414 1 96.5 89 THR B N 1
ATOM 2072 C CA . THR B 1 89 ? 8.32 -14.398 5.469 1 96.5 89 THR B CA 1
ATOM 2073 C C . THR B 1 89 ? 6.891 -14.797 5.109 1 96.5 89 THR B C 1
ATOM 2075 O O . THR B 1 89 ? 5.988 -13.953 5.098 1 96.5 89 THR B O 1
ATOM 2078 N N . GLY B 1 90 ? 6.758 -15.984 4.66 1 97.62 90 GLY B N 1
ATOM 2079 C CA . GLY B 1 90 ? 5.488 -16.672 4.523 1 97.62 90 GLY B CA 1
ATOM 2080 C C . GLY B 1 90 ? 5.398 -17.938 5.375 1 97.62 90 GLY B C 1
ATOM 2081 O O . GLY B 1 90 ? 6.324 -18.75 5.395 1 97.62 90 GLY B O 1
ATOM 2082 N N . THR B 1 91 ? 4.324 -18.047 6.105 1 98.19 91 THR B N 1
ATOM 2083 C CA . THR B 1 91 ? 4.129 -19.203 6.957 1 98.19 91 THR B CA 1
ATOM 2084 C C . THR B 1 91 ? 2.906 -20 6.512 1 98.19 91 THR B C 1
ATOM 2086 O O . THR B 1 91 ? 1.811 -19.453 6.387 1 98.19 91 THR B O 1
ATOM 2089 N N . ALA B 1 92 ? 3.15 -21.281 6.297 1 97.88 92 ALA B N 1
ATOM 2090 C CA . ALA B 1 92 ? 2.031 -22.141 5.938 1 97.88 92 ALA B CA 1
ATOM 2091 C C . ALA B 1 92 ? 0.986 -22.172 7.051 1 97.88 92 ALA B C 1
ATOM 2093 O O . ALA B 1 92 ? 1.331 -22.234 8.234 1 97.88 92 ALA B O 1
ATOM 2094 N N . THR B 1 93 ? -0.263 -22.062 6.617 1 97.62 93 THR B N 1
ATOM 2095 C CA . THR B 1 93 ? -1.357 -22.188 7.57 1 97.62 93 THR B CA 1
ATOM 2096 C C . THR B 1 93 ? -1.9 -23.609 7.582 1 97.62 93 THR B C 1
ATOM 2098 O O . THR B 1 93 ? -1.243 -24.531 7.102 1 97.62 93 THR B O 1
ATOM 2101 N N . ASN B 1 94 ? -3.064 -23.781 8.211 1 97.06 94 ASN B N 1
ATOM 2102 C CA . ASN B 1 94 ? -3.713 -25.094 8.227 1 97.06 94 ASN B CA 1
ATOM 2103 C C . ASN B 1 94 ? -4.488 -25.344 6.938 1 97.06 94 ASN B C 1
ATOM 2105 O O . ASN B 1 94 ? -4.984 -26.453 6.715 1 97.06 94 ASN B O 1
ATOM 2109 N N . VAL B 1 95 ? -4.594 -24.422 6.086 1 97.38 95 VAL B N 1
ATOM 2110 C CA . VAL B 1 95 ? -5.25 -24.562 4.793 1 97.38 95 VAL B CA 1
ATOM 2111 C C . VAL B 1 95 ? -4.211 -24.812 3.707 1 97.38 95 VAL B C 1
ATOM 2113 O O . VAL B 1 95 ? -3.246 -24.062 3.566 1 97.38 95 VAL B O 1
ATOM 2116 N N . THR B 1 96 ? -4.402 -25.906 2.922 1 97.94 96 THR B N 1
ATOM 2117 C CA . THR B 1 96 ? -3.461 -26.25 1.865 1 97.94 96 THR B CA 1
ATOM 2118 C C . THR B 1 96 ? -3.318 -25.109 0.866 1 97.94 96 THR B C 1
ATOM 2120 O O . THR B 1 96 ? -4.316 -24.547 0.419 1 97.94 96 THR B O 1
ATOM 2123 N N . GLY B 1 97 ? -2.062 -24.766 0.544 1 98.06 97 GLY B N 1
ATOM 2124 C CA . GLY B 1 97 ? -1.803 -23.75 -0.457 1 98.06 97 GLY B CA 1
ATOM 2125 C C . GLY B 1 97 ? -1.935 -22.344 0.083 1 98.06 97 GLY B C 1
ATOM 2126 O O . GLY B 1 97 ? -1.93 -21.375 -0.683 1 98.06 97 GLY B O 1
ATOM 2127 N N . GLN B 1 98 ? -2.1 -22.25 1.431 1 98.31 98 GLN B N 1
ATOM 2128 C CA . GLN B 1 98 ? -2.273 -20.938 2.049 1 98.31 98 GLN B CA 1
ATOM 2129 C C . GLN B 1 98 ? -1.061 -20.578 2.898 1 98.31 98 GLN B C 1
ATOM 2131 O O . GLN B 1 98 ? -0.539 -21.406 3.643 1 98.31 98 GLN B O 1
ATOM 2136 N N . LEU B 1 99 ? -0.574 -19.359 2.701 1 98 99 LEU B N 1
ATOM 2137 C CA . LEU B 1 99 ? 0.481 -18.797 3.531 1 98 99 LEU B CA 1
ATOM 2138 C C . LEU B 1 99 ? -0.003 -17.531 4.227 1 98 99 LEU B C 1
ATOM 2140 O O . LEU B 1 99 ? -0.871 -16.828 3.707 1 98 99 LEU B O 1
ATOM 2144 N N . MET B 1 100 ? 0.498 -17.281 5.426 1 97.38 100 MET B N 1
ATOM 2145 C CA . MET B 1 100 ? 0.45 -15.953 6.039 1 97.38 100 MET B CA 1
ATOM 2146 C C . MET B 1 100 ? 1.715 -15.164 5.723 1 97.38 100 MET B C 1
ATOM 2148 O O . MET B 1 100 ? 2.818 -15.586 6.07 1 97.38 100 MET B O 1
ATOM 2152 N N . ILE B 1 101 ? 1.548 -14.023 5.031 1 94 101 ILE B N 1
ATOM 2153 C CA . ILE B 1 101 ? 2.693 -13.211 4.633 1 94 101 ILE B CA 1
ATOM 2154 C C . ILE B 1 101 ? 3 -12.18 5.715 1 94 101 ILE B C 1
ATOM 2156 O O . ILE B 1 101 ? 2.092 -11.523 6.223 1 94 101 ILE B O 1
ATOM 2160 N N . ASN B 1 102 ? 4.234 -12.133 6.121 1 91.81 102 ASN B N 1
ATOM 2161 C CA . ASN B 1 102 ? 4.766 -11.156 7.07 1 91.81 102 ASN B CA 1
ATOM 2162 C C . ASN B 1 102 ? 5.855 -10.297 6.441 1 91.81 102 ASN B C 1
ATOM 2164 O O . ASN B 1 102 ? 6.789 -10.82 5.828 1 91.81 102 ASN B O 1
ATOM 2168 N N . LEU B 1 103 ? 5.66 -8.984 6.512 1 83.75 103 LEU B N 1
ATOM 2169 C CA . LEU B 1 103 ? 6.664 -8.055 6.008 1 83.75 103 LEU B CA 1
ATOM 2170 C C . LEU B 1 103 ? 7.156 -7.129 7.113 1 83.75 103 LEU B C 1
ATOM 2172 O O . LEU B 1 103 ? 6.359 -6.422 7.734 1 83.75 103 LEU B O 1
ATOM 2176 N N . ASN B 1 104 ? 8.453 -7.133 7.348 1 78.5 104 ASN B N 1
ATOM 2177 C CA . ASN B 1 104 ? 9.086 -6.281 8.352 1 78.5 104 ASN B CA 1
ATOM 2178 C C . ASN B 1 104 ? 8.414 -6.43 9.719 1 78.5 104 ASN B C 1
ATOM 2180 O O . ASN B 1 104 ? 8.07 -5.434 10.359 1 78.5 104 ASN B O 1
ATOM 2184 N N . GLY B 1 105 ? 7.992 -7.664 10.047 1 79.94 105 GLY B N 1
ATOM 2185 C CA . GLY B 1 105 ? 7.5 -7.98 11.375 1 79.94 105 GLY B CA 1
ATOM 2186 C C . GLY B 1 105 ? 5.996 -7.852 11.508 1 79.94 105 GLY B C 1
ATOM 2187 O O . GLY B 1 105 ? 5.438 -8.07 12.586 1 79.94 105 GLY B O 1
ATOM 2188 N N . GLU B 1 106 ? 5.352 -7.523 10.445 1 80.81 106 GLU B N 1
ATOM 2189 C CA . GLU B 1 106 ? 3.902 -7.352 10.469 1 80.81 106 GLU B CA 1
ATOM 2190 C C . GLU B 1 106 ? 3.213 -8.32 9.516 1 80.81 106 GLU B C 1
ATOM 2192 O O . GLU B 1 106 ? 3.621 -8.461 8.359 1 80.81 106 GLU B O 1
ATOM 2197 N N . ASP B 1 107 ? 2.186 -9.008 10.062 1 87.25 107 ASP B N 1
ATOM 2198 C CA . ASP B 1 107 ? 1.359 -9.828 9.18 1 87.25 107 ASP B CA 1
ATOM 2199 C C . ASP B 1 107 ? 0.539 -8.961 8.227 1 87.25 107 ASP B C 1
ATOM 2201 O O . ASP B 1 107 ? -0.272 -8.141 8.672 1 87.25 107 ASP B O 1
ATOM 2205 N N . VAL B 1 108 ? 0.759 -9.211 6.922 1 84.62 108 VAL B N 1
ATOM 2206 C CA . VAL B 1 108 ? 0.135 -8.297 5.969 1 84.62 108 VAL B CA 1
ATOM 2207 C C . VAL B 1 108 ? -1.063 -8.977 5.309 1 84.62 108 VAL B C 1
ATOM 2209 O O . VAL B 1 108 ? -1.935 -8.305 4.75 1 84.62 108 VAL B O 1
ATOM 2212 N N . GLY B 1 109 ? -1.119 -10.344 5.359 1 89.12 109 GLY B N 1
ATOM 2213 C CA . GLY B 1 109 ? -2.314 -10.969 4.816 1 89.12 109 GLY B CA 1
ATOM 2214 C C . GLY B 1 109 ? -2.09 -12.398 4.375 1 89.12 109 GLY B C 1
ATOM 2215 O O . GLY B 1 109 ? -0.958 -12.891 4.383 1 89.12 109 GLY B O 1
ATOM 2216 N N . LEU B 1 110 ? -3.264 -12.961 4.012 1 94 110 LEU B N 1
ATOM 2217 C CA . LEU B 1 110 ? -3.24 -14.344 3.537 1 94 110 LEU B CA 1
ATOM 2218 C C . LEU B 1 110 ? -2.895 -14.398 2.053 1 94 110 LEU B C 1
ATOM 2220 O O . LEU B 1 110 ? -3.18 -13.453 1.309 1 94 110 LEU B O 1
ATOM 2224 N N . TYR B 1 111 ? -2.32 -15.375 1.726 1 96.06 111 TYR B N 1
ATOM 2225 C CA . TYR B 1 111 ? -1.855 -15.734 0.391 1 96.06 111 TYR B CA 1
ATOM 2226 C C . TYR B 1 111 ? -2.363 -17.109 -0.008 1 96.06 111 TYR B C 1
ATOM 2228 O O . TYR B 1 111 ? -1.916 -18.125 0.533 1 96.06 111 TYR B O 1
ATOM 2236 N N . ASN B 1 112 ? -3.283 -17.125 -0.97 1 98.56 112 ASN B N 1
ATOM 2237 C CA . ASN B 1 112 ? -3.859 -18.391 -1.4 1 98.56 112 ASN B CA 1
ATOM 2238 C C . ASN B 1 112 ? -3.439 -18.75 -2.824 1 98.56 112 ASN B C 1
ATOM 2240 O O . ASN B 1 112 ? -3.779 -18.031 -3.771 1 98.56 112 ASN B O 1
ATOM 2244 N N . VAL B 1 113 ? -2.738 -19.828 -2.963 1 98.88 113 VAL B N 1
ATOM 2245 C CA . VAL B 1 113 ? -2.424 -20.328 -4.297 1 98.88 113 VAL B CA 1
ATOM 2246 C C . VAL B 1 113 ? -3.611 -21.109 -4.852 1 98.88 113 VAL B C 1
ATOM 2248 O O . VAL B 1 113 ? -3.865 -22.234 -4.434 1 98.88 113 VAL B O 1
ATOM 2251 N N . ILE B 1 114 ? -4.254 -20.547 -5.855 1 98.88 114 ILE B N 1
ATOM 2252 C CA . ILE B 1 114 ? -5.488 -21.172 -6.32 1 98.88 114 ILE B CA 1
ATOM 2253 C C . ILE B 1 114 ? -5.199 -22.062 -7.527 1 98.88 114 ILE B C 1
ATOM 2255 O O . ILE B 1 114 ? -6.016 -22.906 -7.887 1 98.88 114 ILE B O 1
ATOM 2259 N N . ASP B 1 115 ? -4.059 -21.797 -8.203 1 98.88 115 ASP B N 1
ATOM 2260 C CA . ASP B 1 115 ? -3.631 -22.656 -9.305 1 98.88 115 ASP B CA 1
ATOM 2261 C C . ASP B 1 115 ? -2.152 -22.438 -9.625 1 98.88 115 ASP B C 1
ATOM 2263 O O . ASP B 1 115 ? -1.649 -21.312 -9.523 1 98.88 115 ASP B O 1
ATOM 2267 N N . THR B 1 116 ? -1.502 -23.5 -9.984 1 98.88 116 THR B N 1
ATOM 2268 C CA . THR B 1 116 ? -0.107 -23.438 -10.406 1 98.88 116 THR B CA 1
ATOM 2269 C C . THR B 1 116 ? 0.33 -24.75 -11.039 1 98.88 116 THR B C 1
ATOM 2271 O O . THR B 1 116 ? -0.17 -25.828 -10.68 1 98.88 116 THR B O 1
ATOM 2274 N N . ASP B 1 117 ? 1.251 -24.672 -11.977 1 98.31 117 ASP B N 1
ATOM 2275 C CA . ASP B 1 117 ? 1.942 -25.875 -12.422 1 98.31 117 ASP B CA 1
ATOM 2276 C C . ASP B 1 117 ? 3.387 -25.891 -11.93 1 98.31 117 ASP B C 1
ATOM 2278 O O . ASP B 1 117 ? 4.18 -26.734 -12.352 1 98.31 117 ASP B O 1
ATOM 2282 N N . TYR B 1 118 ? 3.754 -24.875 -11.086 1 98.19 118 TYR B N 1
ATOM 2283 C CA . TYR B 1 118 ? 5.047 -24.734 -10.422 1 98.19 118 TYR B CA 1
ATOM 2284 C C . TYR B 1 118 ? 6.137 -24.391 -11.43 1 98.19 118 TYR B C 1
ATOM 2286 O O . TYR B 1 118 ? 7.215 -23.938 -11.055 1 98.19 118 TYR B O 1
ATOM 2294 N N . VAL B 1 119 ? 5.855 -24.469 -12.719 1 97.94 119 VAL B N 1
ATOM 2295 C CA . VAL B 1 119 ? 6.902 -24.375 -13.734 1 97.94 119 VAL B CA 1
ATOM 2296 C C . VAL B 1 119 ? 6.699 -23.125 -14.578 1 97.94 119 VAL B C 1
ATOM 2298 O O . VAL B 1 119 ? 7.664 -22.453 -14.953 1 97.94 119 VAL B O 1
ATOM 2301 N N . THR B 1 120 ? 5.445 -22.859 -14.852 1 98.44 120 THR B N 1
ATOM 2302 C CA . THR B 1 120 ? 5.25 -21.766 -15.797 1 98.44 120 THR B CA 1
ATOM 2303 C C . THR B 1 120 ? 4.41 -20.656 -15.172 1 98.44 120 THR B C 1
ATOM 2305 O O . THR B 1 120 ? 4.547 -19.484 -15.531 1 98.44 120 THR B O 1
ATOM 2308 N N . TYR B 1 121 ? 3.494 -21.016 -14.25 1 98.88 121 TYR B N 1
ATOM 2309 C CA . TYR B 1 121 ? 2.633 -19.969 -13.727 1 98.88 121 TYR B CA 1
ATOM 2310 C C . TYR B 1 121 ? 2.182 -20.297 -12.305 1 98.88 121 TYR B C 1
ATOM 2312 O O . TYR B 1 121 ? 2.275 -21.438 -11.859 1 98.88 121 TYR B O 1
ATOM 2320 N N . ALA B 1 122 ? 1.767 -19.312 -11.586 1 98.88 122 ALA B N 1
ATOM 2321 C CA . ALA B 1 122 ? 1.04 -19.406 -10.32 1 98.88 122 ALA B CA 1
ATOM 2322 C C . ALA B 1 122 ? -0.036 -18.328 -10.234 1 98.88 122 ALA B C 1
ATOM 2324 O O . ALA B 1 122 ? 0.169 -17.203 -10.68 1 98.88 122 ALA B O 1
ATOM 2325 N N . CYS B 1 123 ? -1.166 -18.688 -9.688 1 98.94 123 CYS B N 1
ATOM 2326 C CA . CYS B 1 123 ? -2.305 -17.797 -9.477 1 98.94 123 CYS B CA 1
ATOM 2327 C C . CYS B 1 123 ? -2.668 -17.719 -8 1 98.94 123 CYS B C 1
ATOM 2329 O O . CYS B 1 123 ? -2.891 -18.734 -7.352 1 98.94 123 CYS B O 1
ATOM 2331 N N . VAL B 1 124 ? -2.707 -16.469 -7.539 1 98.75 124 VAL B N 1
ATOM 2332 C CA . VAL B 1 124 ? -2.961 -16.203 -6.129 1 98.75 124 VAL B CA 1
ATOM 2333 C C . VAL B 1 124 ? -4.211 -15.336 -5.984 1 98.75 124 VAL B C 1
ATOM 2335 O O . VAL B 1 124 ? -4.465 -14.461 -6.812 1 98.75 124 VAL B O 1
ATOM 2338 N N . TYR B 1 125 ? -4.973 -15.633 -4.926 1 98 125 TYR B N 1
ATOM 2339 C CA . TYR B 1 125 ? -6.215 -14.891 -4.738 1 98 125 TYR B CA 1
ATOM 2340 C C . TYR B 1 125 ? -6.609 -14.859 -3.268 1 98 125 TYR B C 1
ATOM 2342 O O . TYR B 1 125 ? -6.391 -15.828 -2.535 1 98 125 TYR B O 1
ATOM 2350 N N . THR B 1 126 ? -7.129 -13.711 -2.838 1 96.25 126 THR B N 1
ATOM 2351 C CA . THR B 1 126 ? -7.805 -13.57 -1.551 1 96.25 126 THR B CA 1
ATOM 2352 C C . THR B 1 126 ? -8.992 -12.625 -1.659 1 96.25 126 THR B C 1
ATOM 2354 O O . THR B 1 126 ? -9 -11.727 -2.504 1 96.25 126 THR B O 1
ATOM 2357 N N . CYS B 1 127 ? -9.945 -12.875 -0.792 1 95.12 127 CYS B N 1
ATOM 2358 C CA . CYS B 1 127 ? -11.117 -12 -0.732 1 95.12 127 CYS B CA 1
ATOM 2359 C C . CYS B 1 127 ? -11.648 -11.898 0.692 1 95.12 127 CYS B C 1
ATOM 2361 O O . CYS B 1 127 ? -11.836 -12.914 1.363 1 95.12 127 CYS B O 1
ATOM 2363 N N . GLU B 1 128 ? -11.828 -10.703 1.085 1 90.88 128 GLU B N 1
ATOM 2364 C CA . GLU B 1 128 ? -12.445 -10.414 2.375 1 90.88 128 GLU B CA 1
ATOM 2365 C C . GLU B 1 128 ? -13.758 -9.656 2.199 1 90.88 128 GLU B C 1
ATOM 2367 O O . GLU B 1 128 ? -13.812 -8.656 1.481 1 90.88 128 GLU B O 1
ATOM 2372 N N . GLN B 1 129 ? -14.789 -10.148 2.885 1 91.5 129 GLN B N 1
ATOM 2373 C CA . GLN B 1 129 ? -16.094 -9.5 2.803 1 91.5 129 GLN B CA 1
ATOM 2374 C C . GLN B 1 129 ? -16.172 -8.305 3.75 1 91.5 129 GLN B C 1
ATOM 2376 O O . GLN B 1 129 ? -15.828 -8.414 4.93 1 91.5 129 GLN B O 1
ATOM 2381 N N . LEU B 1 130 ? -16.594 -7.18 3.229 1 87.5 130 LEU B N 1
ATOM 2382 C CA . LEU B 1 130 ? -16.797 -5.949 3.982 1 87.5 130 LEU B CA 1
ATOM 2383 C C . LEU B 1 130 ? -18.234 -5.457 3.82 1 87.5 130 LEU B C 1
ATOM 2385 O O . LEU B 1 130 ? -18.5 -4.551 3.025 1 87.5 130 LEU B O 1
ATOM 2389 N N . GLY B 1 131 ? -19.109 -6.004 4.699 1 87.06 131 GLY B N 1
ATOM 2390 C CA . GLY B 1 131 ? -20.516 -5.711 4.453 1 87.06 131 GLY B CA 1
ATOM 2391 C C . GLY B 1 131 ? -20.984 -6.109 3.064 1 87.06 131 GLY B C 1
ATOM 2392 O O . GLY B 1 131 ? -20.828 -7.266 2.664 1 87.06 131 GLY B O 1
ATOM 2393 N N . ASP B 1 132 ? -21.438 -5.102 2.32 1 89.88 132 ASP B N 1
ATOM 2394 C CA . ASP B 1 132 ? -21.906 -5.363 0.962 1 89.88 132 ASP B CA 1
ATOM 2395 C C . ASP B 1 132 ? -20.797 -5.133 -0.055 1 89.88 132 ASP B C 1
ATOM 2397 O O . ASP B 1 132 ? -21.031 -5.184 -1.264 1 89.88 132 ASP B O 1
ATOM 2401 N N . LEU B 1 133 ? -19.641 -4.898 0.49 1 91 133 LEU B N 1
ATOM 2402 C CA . LEU B 1 133 ? -18.453 -4.711 -0.345 1 91 133 LEU B CA 1
ATOM 2403 C C . LEU B 1 133 ? -17.484 -5.871 -0.174 1 91 133 LEU B C 1
ATOM 2405 O O . LEU B 1 133 ? -17.578 -6.629 0.795 1 91 133 LEU B O 1
ATOM 2409 N N . LYS B 1 134 ? -16.625 -5.965 -1.089 1 91.75 134 LYS B N 1
ATOM 2410 C CA . LYS B 1 134 ? -15.555 -6.957 -0.973 1 91.75 134 LYS B CA 1
ATOM 2411 C C . LYS B 1 134 ? -14.203 -6.352 -1.318 1 91.75 134 LYS B C 1
ATOM 2413 O O . LYS B 1 134 ? -14.109 -5.461 -2.168 1 91.75 134 LYS B O 1
ATOM 2418 N N . ASP B 1 135 ? -13.25 -6.84 -0.618 1 90.25 135 ASP B N 1
ATOM 2419 C CA . ASP B 1 135 ? -11.852 -6.508 -0.85 1 90.25 135 ASP B CA 1
ATOM 2420 C C . ASP B 1 135 ? -11.094 -7.691 -1.455 1 90.25 135 ASP B C 1
ATOM 2422 O O . ASP B 1 135 ? -10.75 -8.641 -0.75 1 90.25 135 ASP B O 1
ATOM 2426 N N . GLU B 1 136 ? -10.797 -7.586 -2.764 1 93.94 136 GLU B N 1
ATOM 2427 C CA . GLU B 1 136 ? -10.156 -8.672 -3.5 1 93.94 136 GLU B CA 1
ATOM 2428 C C . GLU B 1 136 ? -8.703 -8.32 -3.838 1 93.94 136 GLU B C 1
ATOM 2430 O O . GLU B 1 136 ? -8.398 -7.172 -4.176 1 93.94 136 GLU B O 1
ATOM 2435 N N . THR B 1 137 ? -7.848 -9.305 -3.684 1 94.75 137 THR B N 1
ATOM 2436 C CA . THR B 1 137 ? -6.504 -9.219 -4.242 1 94.75 137 THR B CA 1
ATOM 2437 C C . THR B 1 137 ? -6.188 -10.453 -5.082 1 94.75 137 THR B C 1
ATOM 2439 O O . THR B 1 137 ? -6.629 -11.562 -4.762 1 94.75 137 THR B O 1
ATOM 2442 N N . ALA B 1 138 ? -5.484 -10.195 -6.117 1 97.19 138 ALA B N 1
ATOM 2443 C CA . ALA B 1 138 ? -5.086 -11.273 -7.02 1 97.19 138 ALA B CA 1
ATOM 2444 C C . ALA B 1 138 ? -3.771 -10.938 -7.723 1 97.19 138 ALA B C 1
ATOM 2446 O O . ALA B 1 138 ? -3.555 -9.797 -8.141 1 97.19 138 ALA B O 1
ATOM 2447 N N . TRP B 1 139 ? -2.965 -11.922 -7.836 1 98.25 139 TRP B N 1
ATOM 2448 C CA . TRP B 1 139 ? -1.7 -11.812 -8.555 1 98.25 139 TRP B CA 1
ATOM 2449 C C . TRP B 1 139 ? -1.498 -12.992 -9.492 1 98.25 139 TRP B C 1
ATOM 2451 O O . TRP B 1 139 ? -1.742 -14.141 -9.117 1 98.25 139 TRP B O 1
ATOM 2461 N N . ALA B 1 140 ? -1.078 -12.727 -10.648 1 98.88 140 ALA B N 1
ATOM 2462 C CA . ALA B 1 140 ? -0.662 -13.734 -11.617 1 98.88 140 ALA B CA 1
ATOM 2463 C C . ALA B 1 140 ? 0.847 -13.688 -11.844 1 98.88 140 ALA B C 1
ATOM 2465 O O . ALA B 1 140 ? 1.412 -12.625 -12.102 1 98.88 140 ALA B O 1
ATOM 2466 N N . PHE B 1 141 ? 1.442 -14.883 -11.789 1 98.88 141 PHE B N 1
ATOM 2467 C CA . PHE B 1 141 ? 2.898 -14.945 -11.82 1 98.88 141 PHE B CA 1
ATOM 2468 C C . PHE B 1 141 ? 3.373 -15.867 -12.938 1 98.88 141 PHE B C 1
ATOM 2470 O O . PHE B 1 141 ? 2.627 -16.75 -13.383 1 98.88 141 PHE B O 1
ATOM 2477 N N . SER B 1 142 ? 4.602 -15.617 -13.336 1 98.81 142 SER B N 1
ATOM 2478 C CA . SER B 1 142 ? 5.301 -16.438 -14.32 1 98.81 142 SER B CA 1
ATOM 2479 C C . SER B 1 142 ? 6.754 -16.672 -13.914 1 98.81 142 SER B C 1
ATOM 2481 O O . SER B 1 142 ? 7.332 -15.867 -13.172 1 98.81 142 SER B O 1
ATOM 2483 N N . ARG B 1 143 ? 7.328 -17.75 -14.383 1 98.12 143 ARG B N 1
ATOM 2484 C CA . ARG B 1 143 ? 8.758 -17.984 -14.18 1 98.12 143 ARG B CA 1
ATOM 2485 C C . ARG B 1 143 ? 9.586 -17.188 -15.188 1 98.12 143 ARG B C 1
ATOM 2487 O O . ARG B 1 143 ? 10.805 -17.078 -15.039 1 98.12 143 ARG B O 1
ATOM 2494 N N . THR B 1 144 ? 8.938 -16.625 -16.141 1 97.5 144 THR B N 1
ATOM 2495 C CA . THR B 1 144 ? 9.57 -15.766 -17.141 1 97.5 144 THR B CA 1
ATOM 2496 C C . THR B 1 144 ? 8.852 -14.422 -17.234 1 97.5 144 THR B C 1
ATOM 2498 O O . THR B 1 144 ? 7.824 -14.211 -16.594 1 97.5 144 THR B O 1
ATOM 2501 N N . THR B 1 145 ? 9.375 -13.547 -18.109 1 97.62 145 THR B N 1
ATOM 2502 C CA . THR B 1 145 ? 8.836 -12.188 -18.172 1 97.62 145 THR B CA 1
ATOM 2503 C C . THR B 1 145 ? 7.695 -12.109 -19.188 1 97.62 145 THR B C 1
ATOM 2505 O O . THR B 1 145 ? 7.273 -11.016 -19.562 1 97.62 145 THR B O 1
ATOM 2508 N N . SER B 1 146 ? 7.277 -13.234 -19.641 1 96.75 146 SER B N 1
ATOM 2509 C CA . SER B 1 146 ? 6.133 -13.297 -20.547 1 96.75 146 SER B CA 1
ATOM 2510 C C . SER B 1 146 ? 5.426 -14.641 -20.453 1 96.75 146 SER B C 1
ATOM 2512 O O . SER B 1 146 ? 6.004 -15.617 -19.969 1 96.75 146 SER B O 1
ATOM 2514 N N . TYR B 1 147 ? 4.172 -14.586 -20.906 1 96.44 147 TYR B N 1
ATOM 2515 C CA . TYR B 1 147 ? 3.438 -15.836 -21.047 1 96.44 147 TYR B CA 1
ATOM 2516 C C . TYR B 1 147 ? 3.449 -16.312 -22.5 1 96.44 147 TYR B C 1
ATOM 2518 O O . TYR B 1 147 ? 3.305 -15.5 -23.422 1 96.44 147 TYR B O 1
ATOM 2526 N N . ASP B 1 148 ? 3.6 -17.625 -22.719 1 96.94 148 ASP B N 1
ATOM 2527 C CA . ASP B 1 148 ? 3.154 -18.172 -24 1 96.94 148 ASP B CA 1
ATOM 2528 C C . ASP B 1 148 ? 1.63 -18.25 -24.062 1 96.94 148 ASP B C 1
ATOM 2530 O O . ASP B 1 148 ? 0.958 -18.188 -23.031 1 96.94 148 ASP B O 1
ATOM 2534 N N . PRO B 1 149 ? 1.1 -18.359 -25.188 1 97.25 149 PRO B N 1
ATOM 2535 C CA . PRO B 1 149 ? -0.356 -18.328 -25.344 1 97.25 149 PRO B CA 1
ATOM 2536 C C . PRO B 1 149 ? -1.066 -19.391 -24.5 1 97.25 149 PRO B C 1
ATOM 2538 O O . PRO B 1 149 ? -2.107 -19.109 -23.906 1 97.25 149 PRO B O 1
ATOM 2541 N N . GLU B 1 150 ? -0.569 -20.531 -24.484 1 98.12 150 GLU B N 1
ATOM 2542 C CA . GLU B 1 150 ? -1.195 -21.609 -23.719 1 98.12 150 GLU B CA 1
ATOM 2543 C C . GLU B 1 150 ? -1.211 -21.297 -22.234 1 98.12 150 GLU B C 1
ATOM 2545 O O . GLU B 1 150 ? -2.227 -21.5 -21.562 1 98.12 150 GLU B O 1
ATOM 2550 N N . THR B 1 151 ? -0.105 -20.844 -21.734 1 98.25 151 THR B N 1
ATOM 2551 C CA . THR B 1 151 ? -0.009 -20.484 -20.312 1 98.25 151 THR B CA 1
ATOM 2552 C C . THR B 1 151 ? -0.967 -19.344 -19.984 1 98.25 151 THR B C 1
ATOM 2554 O O . THR B 1 151 ? -1.625 -19.359 -18.953 1 98.25 151 THR B O 1
ATOM 2557 N N . ARG B 1 152 ? -1.006 -18.375 -20.828 1 98.12 152 ARG B N 1
ATOM 2558 C CA . ARG B 1 152 ? -1.925 -17.25 -20.641 1 98.12 152 ARG B CA 1
ATOM 2559 C C . ARG B 1 152 ? -3.361 -17.75 -20.5 1 98.12 152 ARG B C 1
ATOM 2561 O O . ARG B 1 152 ? -4.094 -17.281 -19.609 1 98.12 152 ARG B O 1
ATOM 2568 N N . ASP B 1 153 ? -3.74 -18.672 -21.328 1 98.31 153 ASP B N 1
ATOM 2569 C CA . ASP B 1 153 ? -5.09 -19.234 -21.281 1 98.31 153 ASP B CA 1
ATOM 2570 C C . ASP B 1 153 ? -5.336 -19.953 -19.953 1 98.31 153 ASP B C 1
ATOM 2572 O O . ASP B 1 153 ? -6.41 -19.812 -19.375 1 98.31 153 ASP B O 1
ATOM 2576 N N . LYS B 1 154 ? -4.379 -20.703 -19.531 1 98.62 154 LYS B N 1
ATOM 2577 C CA . LYS B 1 154 ? -4.496 -21.422 -18.266 1 98.62 154 LYS B CA 1
ATOM 2578 C C . LYS B 1 154 ? -4.66 -20.453 -17.094 1 98.62 154 LYS B C 1
ATOM 2580 O O . LYS B 1 154 ? -5.48 -20.672 -16.203 1 98.62 154 LYS B O 1
ATOM 2585 N N . VAL B 1 155 ? -3.887 -19.422 -17.109 1 98.81 155 VAL B N 1
ATOM 2586 C CA . VAL B 1 155 ? -3.932 -18.422 -16.062 1 98.81 155 VAL B CA 1
ATOM 2587 C C . VAL B 1 155 ? -5.301 -17.734 -16.047 1 98.81 155 VAL B C 1
ATOM 2589 O O . VAL B 1 155 ? -5.914 -17.594 -14.984 1 98.81 155 VAL B O 1
ATOM 2592 N N . GLU B 1 156 ? -5.797 -17.344 -17.172 1 98.69 156 GLU B N 1
ATOM 2593 C CA . GLU B 1 156 ? -7.109 -16.719 -17.25 1 98.69 156 GLU B CA 1
ATOM 2594 C C . GLU B 1 156 ? -8.203 -17.656 -16.75 1 98.69 156 GLU B C 1
ATOM 2596 O O . GLU B 1 156 ? -9.07 -17.25 -15.977 1 98.69 156 GLU B O 1
ATOM 2601 N N . ALA B 1 157 ? -8.141 -18.891 -17.141 1 98.75 157 ALA B N 1
ATOM 2602 C CA . ALA B 1 157 ? -9.125 -19.875 -16.734 1 98.75 157 ALA B CA 1
ATOM 2603 C C . ALA B 1 157 ? -9.094 -20.109 -15.227 1 98.75 157 ALA B C 1
ATOM 2605 O O . ALA B 1 157 ? -10.125 -20.375 -14.602 1 98.75 157 ALA B O 1
ATOM 2606 N N . ALA B 1 158 ? -7.902 -20.031 -14.672 1 98.81 158 ALA B N 1
ATOM 2607 C CA . ALA B 1 158 ? -7.723 -20.266 -13.242 1 98.81 158 ALA B CA 1
ATOM 2608 C C . ALA B 1 158 ? -8.523 -19.266 -12.422 1 98.81 158 ALA B C 1
ATOM 2610 O O . ALA B 1 158 ? -9.008 -19.594 -11.328 1 98.81 158 ALA B O 1
ATOM 2611 N N . TYR B 1 159 ? -8.688 -18.062 -12.859 1 98.69 159 TYR B N 1
ATOM 2612 C CA . TYR B 1 159 ? -9.445 -17.047 -12.156 1 98.69 159 TYR B CA 1
ATOM 2613 C C . TYR B 1 159 ? -10.914 -17.094 -12.547 1 98.69 159 TYR B C 1
ATOM 2615 O O . TYR B 1 159 ? -11.797 -17.016 -11.688 1 98.69 159 TYR B O 1
ATOM 2623 N N . THR B 1 160 ? -11.164 -17.234 -13.867 1 98.5 160 THR B N 1
ATOM 2624 C CA . THR B 1 160 ? -12.531 -17.125 -14.375 1 98.5 160 THR B CA 1
ATOM 2625 C C . THR B 1 160 ? -13.391 -18.266 -13.852 1 98.5 160 THR B C 1
ATOM 2627 O O . THR B 1 160 ? -14.602 -18.094 -13.648 1 98.5 160 THR B O 1
ATOM 2630 N N . LYS B 1 161 ? -12.82 -19.406 -13.594 1 98.44 161 LYS B N 1
ATOM 2631 C CA . LYS B 1 161 ? -13.594 -20.531 -13.094 1 98.44 161 LYS B CA 1
ATOM 2632 C C . LYS B 1 161 ? -14.203 -20.219 -11.734 1 98.44 161 LYS B C 1
ATOM 2634 O O . LYS B 1 161 ? -15.195 -20.844 -11.336 1 98.44 161 LYS B O 1
ATOM 2639 N N . PHE B 1 162 ? -13.656 -19.25 -11.008 1 98.38 162 PHE B N 1
ATOM 2640 C CA . PHE B 1 162 ? -14.195 -18.859 -9.711 1 98.38 162 PHE B CA 1
ATOM 2641 C C . PHE B 1 162 ? -15.008 -17.578 -9.828 1 98.38 162 PHE B C 1
ATOM 2643 O O . PHE B 1 162 ? -15.438 -17.016 -8.82 1 98.38 162 PHE B O 1
ATOM 2650 N N . GLY B 1 163 ? -15.117 -17.047 -11.055 1 97.44 163 GLY B N 1
ATOM 2651 C CA . GLY B 1 163 ? -15.891 -15.836 -11.266 1 97.44 163 GLY B CA 1
ATOM 2652 C C . GLY B 1 163 ? -15.094 -14.57 -11.023 1 97.44 163 GLY B C 1
ATOM 2653 O O . GLY B 1 163 ? -15.664 -13.492 -10.852 1 97.44 1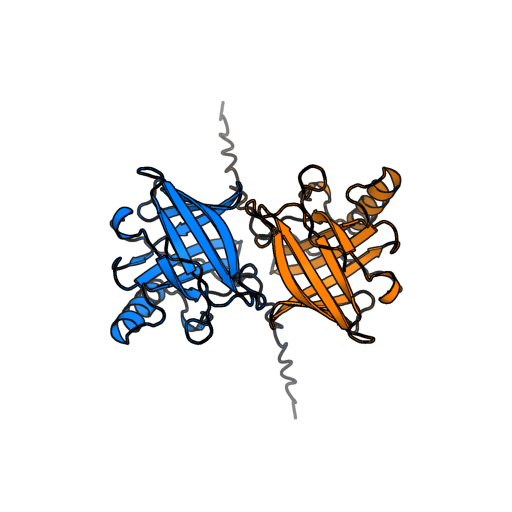63 GLY B O 1
ATOM 2654 N N . ILE B 1 164 ? -13.836 -14.688 -10.953 1 97.25 164 ILE B N 1
ATOM 2655 C CA . ILE B 1 164 ? -12.977 -13.523 -10.797 1 97.25 164 ILE B CA 1
ATOM 2656 C C . ILE B 1 164 ? -12.789 -12.836 -12.148 1 97.25 164 ILE B C 1
ATOM 2658 O O . ILE B 1 164 ? -12.469 -13.484 -13.141 1 97.25 164 ILE B O 1
ATOM 2662 N N . ASP B 1 165 ? -12.953 -11.531 -12.188 1 95.81 165 ASP B N 1
ATOM 2663 C CA . ASP B 1 165 ? -12.992 -10.766 -13.43 1 95.81 165 ASP B CA 1
ATOM 2664 C C . ASP B 1 165 ? -11.594 -10.391 -13.891 1 95.81 165 ASP B C 1
ATOM 2666 O O . ASP B 1 165 ? -11.062 -9.344 -13.508 1 95.81 165 ASP B O 1
ATOM 2670 N N . VAL B 1 166 ? -11.07 -11.109 -14.773 1 97.19 166 VAL B N 1
ATOM 2671 C CA . VAL B 1 166 ? -9.688 -10.945 -15.203 1 97.19 166 VAL B CA 1
ATOM 2672 C C . VAL B 1 166 ? -9.539 -9.664 -16.016 1 97.19 166 VAL B C 1
ATOM 2674 O O . VAL B 1 166 ? -8.43 -9.172 -16.219 1 97.19 166 VAL B O 1
ATOM 2677 N N . THR B 1 167 ? -10.602 -9.062 -16.531 1 96.31 167 THR B N 1
ATOM 2678 C CA . THR B 1 167 ? -10.531 -7.836 -17.328 1 96.31 167 THR B CA 1
ATOM 2679 C C . THR B 1 167 ? -10.148 -6.648 -16.438 1 96.31 167 THR B C 1
ATOM 2681 O O . THR B 1 167 ? -9.781 -5.586 -16.938 1 96.31 167 THR B O 1
ATOM 2684 N N . LYS B 1 168 ? -10.211 -6.84 -15.172 1 94.62 168 LYS B N 1
ATOM 2685 C CA . LYS B 1 168 ? -9.891 -5.77 -14.234 1 94.62 168 LYS B CA 1
ATOM 2686 C C . LYS B 1 168 ? -8.422 -5.828 -13.812 1 94.62 168 LYS B C 1
ATOM 2688 O O . LYS B 1 168 ? -7.945 -4.965 -13.078 1 94.62 168 LYS B O 1
ATOM 2693 N N . PHE B 1 169 ? -7.707 -6.797 -14.297 1 96.5 169 PHE B N 1
ATOM 2694 C CA . PHE B 1 169 ? -6.309 -6.926 -13.914 1 96.5 169 PHE B CA 1
ATOM 2695 C C . PHE B 1 169 ? -5.465 -5.832 -14.562 1 96.5 169 PHE B C 1
ATOM 2697 O O . PHE B 1 169 ? -5.656 -5.512 -15.742 1 96.5 169 PHE B O 1
ATOM 2704 N N . HIS B 1 170 ? -4.645 -5.254 -13.781 1 93.56 170 HIS B N 1
ATOM 2705 C CA . HIS B 1 170 ? -3.555 -4.414 -14.266 1 93.56 170 HIS B CA 1
ATOM 2706 C C . HIS B 1 170 ? -2.377 -5.258 -14.742 1 93.56 170 HIS B C 1
ATOM 2708 O O . HIS B 1 170 ? -1.866 -6.098 -14 1 93.56 170 HIS B O 1
ATOM 2714 N N . ILE B 1 171 ? -1.979 -4.988 -15.992 1 95.56 171 ILE B N 1
ATOM 2715 C CA . ILE B 1 171 ? -0.798 -5.68 -16.5 1 95.56 171 ILE B CA 1
ATOM 2716 C C . ILE B 1 171 ? 0.463 -5.035 -15.93 1 95.56 171 ILE B C 1
ATOM 2718 O O . ILE B 1 171 ? 0.677 -3.83 -16.094 1 95.56 171 ILE B O 1
ATOM 2722 N N . THR B 1 172 ? 1.239 -5.836 -15.211 1 95.31 172 THR B N 1
ATOM 2723 C CA . THR B 1 172 ? 2.482 -5.336 -14.633 1 95.31 172 THR B CA 1
ATOM 2724 C C . THR B 1 172 ? 3.572 -5.242 -15.695 1 95.31 172 THR B C 1
ATOM 2726 O O . THR B 1 172 ? 3.941 -6.25 -16.312 1 95.31 172 THR B O 1
ATOM 2729 N N . PRO B 1 173 ? 4.102 -4.07 -15.93 1 93.69 173 PRO B N 1
ATOM 2730 C CA . PRO B 1 173 ? 5.176 -3.977 -16.922 1 93.69 173 PRO B CA 1
ATOM 2731 C C . PRO B 1 173 ? 6.395 -4.82 -16.562 1 93.69 173 PRO B C 1
ATOM 2733 O O . PRO B 1 173 ? 6.906 -4.723 -15.438 1 93.69 173 PRO B O 1
ATOM 2736 N N . GLN B 1 174 ? 6.781 -5.629 -17.422 1 96.12 174 GLN B N 1
ATOM 2737 C CA . GLN B 1 174 ? 7.922 -6.527 -17.266 1 96.12 174 GLN B CA 1
ATOM 2738 C C . GLN B 1 174 ? 8.828 -6.477 -18.5 1 96.12 174 GLN B C 1
ATOM 2740 O O . GLN B 1 174 ? 8.383 -6.098 -19.578 1 96.12 174 GLN B O 1
ATOM 2745 N N . GLY B 1 175 ? 10.031 -6.91 -18.312 1 91.38 175 GLY B N 1
ATOM 2746 C CA . GLY B 1 175 ? 10.961 -7.016 -19.422 1 91.38 175 GLY B CA 1
ATOM 2747 C C . GLY B 1 175 ? 11.414 -5.668 -19.953 1 91.38 175 GLY B C 1
ATOM 2748 O O . GLY B 1 175 ? 11.266 -4.648 -19.266 1 91.38 175 GLY B O 1
ATOM 2749 N N . GLY B 1 176 ? 12.117 -5.785 -21.109 1 90.38 176 GLY B N 1
ATOM 2750 C CA . GLY B 1 176 ? 12.586 -4.555 -21.719 1 90.38 176 GLY B CA 1
ATOM 2751 C C . GLY B 1 176 ? 13.664 -3.854 -20.906 1 90.38 176 GLY B C 1
ATOM 2752 O O . GLY B 1 176 ? 14.727 -4.418 -20.672 1 90.38 176 GLY B O 1
ATOM 2753 N N . ASP B 1 177 ? 13.258 -2.668 -20.312 1 90.06 177 ASP B N 1
ATOM 2754 C CA . ASP B 1 177 ? 14.203 -1.798 -19.609 1 90.06 177 ASP B CA 1
ATOM 2755 C C . ASP B 1 177 ? 14.266 -2.145 -18.125 1 90.06 177 ASP B C 1
ATOM 2757 O O . ASP B 1 177 ? 14.914 -1.44 -17.344 1 90.06 177 ASP B O 1
ATOM 2761 N N . CYS B 1 178 ? 13.641 -3.234 -17.812 1 95.38 178 CYS B N 1
ATOM 2762 C CA . CYS B 1 178 ? 13.664 -3.629 -16.406 1 95.38 178 CYS B CA 1
ATOM 2763 C C . CYS B 1 178 ? 15.062 -4.047 -15.977 1 95.38 178 CYS B C 1
ATOM 2765 O O . CYS B 1 178 ? 15.734 -4.805 -16.688 1 95.38 178 CYS B O 1
ATOM 2767 N N . VAL B 1 179 ? 15.461 -3.5 -14.867 1 94.44 179 VAL B N 1
ATOM 2768 C CA . VAL B 1 179 ? 16.625 -3.986 -14.133 1 94.44 179 VAL B CA 1
ATOM 2769 C C . VAL B 1 179 ? 16.172 -4.766 -12.898 1 94.44 179 VAL B C 1
ATOM 2771 O O . VAL B 1 179 ? 15.438 -4.238 -12.062 1 94.44 179 VAL B O 1
ATOM 2774 N N . TYR B 1 180 ? 16.641 -5.965 -12.844 1 95.25 180 TYR B N 1
ATOM 2775 C CA . TYR B 1 180 ? 16.156 -6.824 -11.766 1 95.25 180 TYR B CA 1
ATOM 2776 C C . TYR B 1 180 ? 17.234 -7.027 -10.711 1 95.25 180 TYR B C 1
ATOM 2778 O O . TYR B 1 180 ? 18.438 -6.957 -11.008 1 95.25 180 TYR B O 1
ATOM 2786 N N . ALA B 1 181 ? 16.719 -7.207 -9.469 1 92.19 181 ALA B N 1
ATOM 2787 C CA . ALA B 1 181 ? 17.641 -7.684 -8.438 1 92.19 181 ALA B CA 1
ATOM 2788 C C . ALA B 1 181 ? 18.297 -8.992 -8.844 1 92.19 181 ALA B C 1
ATOM 2790 O O . ALA B 1 181 ? 17.75 -9.742 -9.664 1 92.19 181 ALA B O 1
ATOM 2791 N N . PRO B 1 182 ? 19.453 -9.258 -8.266 1 91.38 182 PRO B N 1
ATOM 2792 C CA . PRO B 1 182 ? 20.078 -10.547 -8.562 1 91.38 182 PRO B CA 1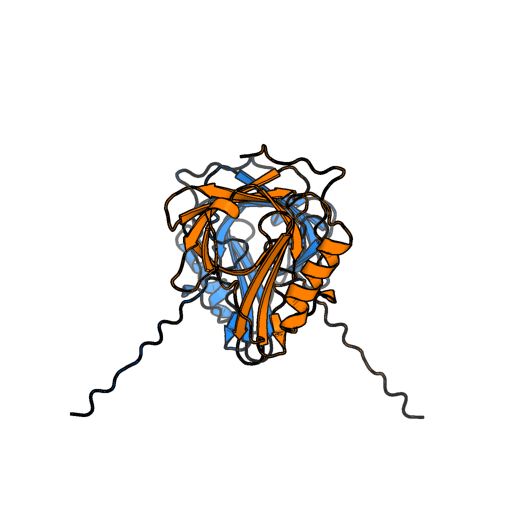
ATOM 2793 C C . PRO B 1 182 ? 19.203 -11.734 -8.18 1 91.38 182 PRO B C 1
ATOM 2795 O O . PRO B 1 182 ? 18.422 -11.648 -7.234 1 91.38 182 PRO B O 1
ATOM 2798 N N . LEU B 1 183 ? 19.344 -12.805 -8.977 1 90.94 183 LEU B N 1
ATOM 2799 C CA . LEU B 1 183 ? 18.625 -14.031 -8.656 1 90.94 183 LEU B CA 1
ATOM 2800 C C . LEU B 1 183 ? 19.062 -14.578 -7.305 1 90.94 183 LEU B C 1
ATOM 2802 O O . LEU B 1 183 ? 20.234 -14.453 -6.926 1 90.94 183 LEU B O 1
ATOM 2806 N N . PRO B 1 184 ? 18.125 -15.062 -6.57 1 82 184 PRO B N 1
ATOM 2807 C CA . PRO B 1 184 ? 18.484 -15.609 -5.262 1 82 184 PRO B CA 1
ATOM 2808 C C . PRO B 1 184 ? 19.406 -16.828 -5.371 1 82 184 PRO B C 1
ATOM 2810 O O . PRO B 1 184 ? 19.391 -17.531 -6.387 1 82 184 PRO B O 1
#

InterPro domains:
  IPR000566 Lipocalin/cytosolic fatty-acid binding domain [PF08212] (34-174)
  IPR003057 Invertebrate colouration protein [PR01273] (31-47)
  IPR003057 Invertebrate colouration protein [PR01273] (113-127)
  IPR003057 Invertebrate colouration protein [PR01273] (134-147)
  IPR003057 Invertebrate colouration protein [PR01273] (164-176)
  IPR012674 Calycin [G3DSA:2.40.128.20] (19-180)
  IPR012674 Calycin [SSF50814] (6-181)
  IPR022271 Lipocalin, ApoD type [PIRSF036893] (6-180)

Secondary structure (DSSP, 8-state):
---------------SS-EEES-PPP----S---HHHH-EEEEEEEE---GGGTT-EEEEEEEEE-SSSEEEEEEEEESSSSEEEEEEEEEE-SSTTEEEEEETTEEEEEEEEEEE-SSSEEEEEEEEEETTEEEEEEEEEESSSS--HHHHHHHHHHHHTTT--GGGPEEPP-STT---PPP-/---------------SS-EEES-PPP----SS--HHHH-EEEEEEEE---GGGTT-EEEEEEEEE-SSSEEEEEEEEESSSSEEEEEEEEEE-SSTTEEEEEETTEEEEEEEEEEE-SSSEEEEEEEEEETTEEEEEEEEEESSSS--HHHHHHHHHHHHTTT--GGGPEEPP-STT---PPP-

Radius of gyration: 21.98 Å; Cα contacts (8 Å, |Δi|>4): 803; chains: 2; bounding box: 59×60×60 Å

Foldseek 3Di:
DPPPPPPPPPPPPPLAQPWFFADQFDAAFDPADDLVLQFWKKFWFKKQRHPVCPQWAAWMWGWADDDPFKIKIWIWTDNPPDIDIWIWMWGHDPGHQKTQTDTPRRGDDIWGFRDDPSAFKTKTKDWDDDPRIIRIIITIITPDQDDDPVVVVVRVCSQVVRPHDCVNMDGHHHDDPDDDDDTD/DPPPPPPPPPPPPPLAQPWFFADDFDAAFDPADDLVLQFWKKFWFKKQRHPVCPQWAAWMWGWADDDPFKIKIWIWTDNPPDIDIWIWMWGHDPGHQKTQTDTPHRGDDIWGFRDDPSAFKTKTKDWDDDPRIIRIIITIIGPDQDDDPVVVVVRVCSQVVRPHDCVNMDGHHHDDPDDDDDTD

Solvent-accessible surface area (backbone atoms only — not comparable to full-atom values): 20241 Å² total; per-residue (Å²): 136,84,78,73,79,76,75,75,73,74,73,78,73,64,66,43,54,48,61,38,81,42,74,63,65,73,77,63,48,31,90,69,64,60,64,78,59,59,46,42,66,34,28,44,48,29,24,42,54,39,55,68,54,61,46,47,26,44,37,34,38,35,33,39,89,70,53,98,53,32,28,33,35,41,38,35,26,27,49,83,83,50,75,41,78,46,48,36,34,31,32,57,54,95,48,61,36,28,27,43,34,27,37,48,90,32,70,72,44,73,42,28,35,46,37,63,74,60,65,58,36,38,34,35,48,45,67,44,74,50,85,68,23,19,42,50,44,36,41,33,34,17,62,45,76,63,73,55,73,67,56,45,51,51,55,52,48,61,39,44,77,42,68,44,67,70,88,62,43,42,76,36,54,50,53,90,88,52,74,73,79,78,80,131,135,86,78,76,78,74,76,75,75,74,72,78,73,65,63,42,53,48,63,37,80,43,74,63,65,72,80,63,49,30,90,69,62,62,65,80,59,59,45,42,64,32,28,43,48,28,24,42,55,39,54,68,52,62,47,48,26,44,36,34,38,34,34,40,87,70,54,99,52,31,29,34,35,40,36,35,28,28,49,82,84,51,77,42,77,47,47,37,34,32,33,56,55,95,48,61,36,28,28,43,32,26,38,48,90,33,71,73,43,72,40,29,34,47,38,66,76,62,65,57,36,40,32,34,46,45,67,46,73,51,85,68,23,18,42,50,45,36,41,34,32,17,63,45,75,63,72,56,70,68,55,46,52,52,56,52,49,63,38,45,78,43,70,44,68,69,88,61,43,42,75,36,53,51,52,90,87,53,74,74,79,79,82,130